Protein AF-0000000069907594 (afdb_homodimer)

Solvent-accessible surface area (backbone atoms only — not comparable to full-atom values): 11961 Å² total; per-residue (Å²): 136,66,59,73,58,60,48,36,58,28,32,36,43,37,48,37,65,30,75,45,51,72,62,71,62,42,77,78,72,44,58,44,64,45,22,28,34,43,32,45,22,42,22,43,30,81,32,49,82,75,89,59,46,80,32,46,41,22,27,37,40,33,43,29,30,20,48,36,42,45,71,44,56,50,60,71,47,59,57,21,73,44,39,39,36,36,30,50,24,66,43,52,65,76,42,78,38,67,77,57,95,64,49,48,72,45,57,64,71,70,73,72,76,118,136,65,58,71,58,59,47,36,58,29,32,37,41,37,48,36,63,30,76,44,51,72,64,72,61,44,76,78,73,44,58,44,64,46,22,30,36,42,30,45,22,43,23,45,30,80,33,49,83,74,87,57,47,79,32,44,41,24,27,35,41,34,44,29,31,19,49,34,42,44,71,44,56,51,60,72,48,58,58,21,75,43,41,39,36,36,30,49,22,67,42,50,63,75,41,79,38,65,78,59,95,63,50,48,71,45,58,63,72,71,74,72,77,119

Structure (mmCIF, N/CA/C/O backbone):
data_AF-0000000069907594-model_v1
#
loop_
_entity.id
_entity.type
_entity.pdbx_description
1 polymer 'Uncharacterized protein'
#
loop_
_atom_site.group_PDB
_atom_site.id
_atom_site.type_symbol
_atom_site.label_atom_id
_atom_site.label_alt_id
_atom_site.label_comp_id
_atom_site.label_asym_id
_atom_site.label_entity_id
_atom_site.label_seq_id
_atom_site.pdbx_PDB_ins_code
_atom_site.Cartn_x
_atom_site.Cartn_y
_atom_site.Cartn_z
_atom_site.occupancy
_atom_site.B_iso_or_equiv
_atom_site.auth_seq_id
_atom_site.auth_comp_id
_atom_site.auth_asym_id
_atom_site.auth_atom_id
_atom_site.pdbx_PDB_model_num
ATOM 1 N N . MET A 1 1 ? 4.035 15.742 -16.266 1 32.28 1 MET A N 1
ATOM 2 C CA . MET A 1 1 ? 3.539 14.367 -16.25 1 32.28 1 MET A CA 1
ATOM 3 C C . MET A 1 1 ? 4.301 13.523 -15.242 1 32.28 1 MET A C 1
ATOM 5 O O . MET A 1 1 ? 4.148 12.297 -15.203 1 32.28 1 MET A O 1
ATOM 9 N N . GLN A 1 2 ? 5.449 14.078 -14.914 1 35.62 2 GLN A N 1
ATOM 10 C CA . GLN A 1 2 ? 6.645 13.656 -14.195 1 35.62 2 GLN A CA 1
ATOM 11 C C . GLN A 1 2 ? 6.305 13.219 -12.773 1 35.62 2 GLN A C 1
ATOM 13 O O . GLN A 1 2 ? 7.148 12.656 -12.07 1 35.62 2 GLN A O 1
ATOM 18 N N . GLU A 1 3 ? 5.16 13.664 -12.32 1 36.16 3 GLU A N 1
ATOM 19 C CA . GLU A 1 3 ? 5.055 13.859 -10.875 1 36.16 3 GLU A CA 1
ATOM 20 C C . GLU A 1 3 ? 4.977 12.523 -10.141 1 36.16 3 GLU A C 1
ATOM 22 O O . GLU A 1 3 ? 5.551 12.367 -9.062 1 36.16 3 GLU A O 1
ATOM 27 N N . PHE A 1 4 ? 4 11.648 -10.438 1 42.56 4 PHE A N 1
ATOM 28 C CA . PHE A 1 4 ? 4.016 10.438 -9.633 1 42.56 4 PHE A CA 1
ATOM 29 C C . PHE A 1 4 ? 5.141 9.508 -10.07 1 42.56 4 PHE A C 1
ATOM 31 O O . PHE A 1 4 ? 5.027 8.289 -9.945 1 42.56 4 PHE A O 1
ATOM 38 N N . ARG A 1 5 ? 6.059 10.016 -10.93 1 47.03 5 ARG A N 1
ATOM 39 C CA . ARG A 1 5 ? 7.406 9.461 -10.992 1 47.03 5 ARG A CA 1
ATOM 40 C C . ARG A 1 5 ? 7.895 9.047 -9.609 1 47.03 5 ARG A C 1
ATOM 42 O O . ARG A 1 5 ? 8.898 8.352 -9.484 1 47.03 5 ARG A O 1
ATOM 49 N N . ASN A 1 6 ? 7.219 9.617 -8.633 1 53.44 6 ASN A N 1
ATOM 50 C CA . ASN A 1 6 ? 7.727 9.523 -7.262 1 53.44 6 ASN A CA 1
ATOM 51 C C . ASN A 1 6 ? 7.492 8.133 -6.672 1 53.44 6 ASN A C 1
ATOM 53 O O . ASN A 1 6 ? 8.156 7.742 -5.715 1 53.44 6 ASN A O 1
ATOM 57 N N . MET A 1 7 ? 6.57 7.391 -7.41 1 62.31 7 MET A N 1
ATOM 58 C CA . MET A 1 7 ? 6.438 6.035 -6.887 1 62.31 7 MET A CA 1
ATOM 59 C C . MET A 1 7 ? 7.547 5.137 -7.422 1 62.31 7 MET A C 1
ATOM 61 O O . MET A 1 7 ? 7.641 3.969 -7.039 1 62.31 7 MET A O 1
ATOM 65 N N . ASN A 1 8 ? 8.336 5.703 -8.211 1 69.12 8 ASN A N 1
ATOM 66 C CA . ASN A 1 8 ? 9.438 4.957 -8.797 1 69.12 8 ASN A CA 1
ATOM 67 C C . ASN A 1 8 ? 10.414 4.457 -7.73 1 69.12 8 ASN A C 1
ATOM 69 O O . ASN A 1 8 ? 11.148 3.498 -7.957 1 69.12 8 ASN A O 1
ATOM 73 N N . ASN A 1 9 ? 10.281 5.02 -6.629 1 78.12 9 ASN A N 1
ATOM 74 C CA . ASN A 1 9 ? 11.25 4.637 -5.609 1 78.12 9 ASN A CA 1
ATOM 75 C C . ASN A 1 9 ? 10.594 3.865 -4.469 1 78.12 9 ASN A C 1
ATOM 77 O O . ASN A 1 9 ? 11.203 3.672 -3.416 1 78.12 9 ASN A O 1
ATOM 81 N N . LEU A 1 10 ? 9.42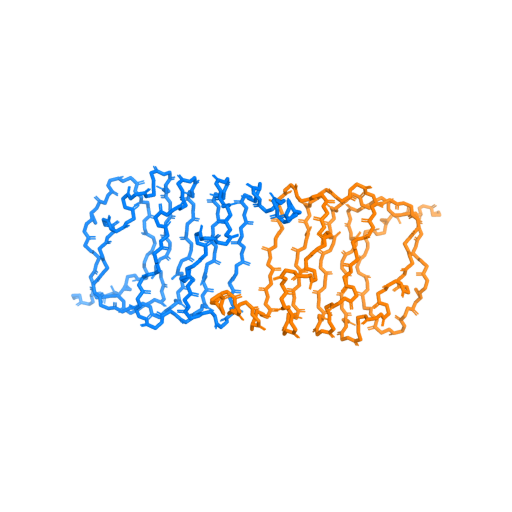2 3.373 -4.777 1 87.31 10 LEU A N 1
ATOM 82 C CA . LEU A 1 10 ? 8.75 2.604 -3.736 1 87.31 10 LEU A CA 1
ATOM 83 C C . LEU A 1 10 ? 9.469 1.281 -3.486 1 87.31 10 LEU A C 1
ATOM 85 O O . LEU A 1 10 ? 9.82 0.57 -4.434 1 87.31 10 LEU A O 1
ATOM 89 N N . GLU A 1 11 ? 9.703 1.033 -2.213 1 92.94 11 GLU A N 1
ATOM 90 C CA . GLU A 1 11 ? 10.328 -0.233 -1.854 1 92.94 11 GLU A CA 1
ATOM 91 C C . GLU A 1 11 ? 9.305 -1.233 -1.333 1 92.94 11 GLU A C 1
ATOM 93 O O . GLU A 1 11 ? 9.477 -2.443 -1.484 1 92.94 11 GLU A O 1
ATOM 98 N N . GLU A 1 12 ? 8.312 -0.701 -0.655 1 94.69 12 GLU A N 1
ATOM 99 C CA . GLU A 1 12 ? 7.242 -1.533 -0.116 1 94.69 12 GLU A CA 1
ATOM 100 C C . GLU A 1 12 ? 5.871 -1.007 -0.534 1 94.69 12 GLU A C 1
ATOM 102 O O . GLU A 1 12 ? 5.645 0.204 -0.547 1 94.69 12 GLU A O 1
ATOM 107 N N . LEU A 1 13 ? 5 -1.945 -0.908 1 92.81 13 LEU A N 1
ATOM 108 C CA . LEU A 1 13 ? 3.619 -1.622 -1.247 1 92.81 13 LEU A CA 1
ATOM 109 C C . LEU A 1 13 ? 2.66 -2.66 -0.671 1 92.81 13 LEU A C 1
ATOM 111 O O . LEU A 1 13 ? 2.748 -3.844 -1.003 1 92.81 13 LEU A O 1
ATOM 115 N N . ASP A 1 14 ? 1.885 -2.197 0.289 1 93.75 14 ASP A N 1
ATOM 116 C CA . ASP A 1 14 ? 0.884 -3.076 0.887 1 93.75 14 ASP A CA 1
ATOM 117 C C . ASP A 1 14 ? -0.521 -2.709 0.416 1 93.75 14 ASP A C 1
ATOM 119 O O . ASP A 1 14 ? -1.027 -1.632 0.736 1 93.75 14 ASP A O 1
ATOM 123 N N . LEU A 1 15 ? -1.107 -3.547 -0.376 1 92.81 15 LEU A N 1
ATOM 124 C CA . LEU A 1 15 ? -2.465 -3.406 -0.894 1 92.81 15 LEU A CA 1
ATOM 125 C C . LEU A 1 15 ? -3.377 -4.488 -0.325 1 92.81 15 LEU A C 1
ATOM 127 O O . LEU A 1 15 ? -4.371 -4.859 -0.953 1 92.81 15 LEU A O 1
ATOM 131 N N . SER A 1 16 ? -3.016 -4.961 0.793 1 94.5 16 SER A N 1
ATOM 132 C CA . SER A 1 16 ? -3.771 -6.062 1.375 1 94.5 16 SER A CA 1
ATOM 133 C C . SER A 1 16 ? -5.148 -5.605 1.841 1 94.5 16 SER A C 1
ATOM 135 O O . SER A 1 16 ? -5.391 -4.41 2.002 1 94.5 16 SER A O 1
ATOM 137 N N . HIS A 1 17 ? -6.055 -6.578 1.979 1 93.19 17 HIS A N 1
ATOM 138 C CA . HIS A 1 17 ? -7.391 -6.367 2.525 1 93.19 17 HIS A CA 1
ATOM 139 C C . HIS A 1 17 ? -8.172 -5.348 1.704 1 93.19 17 HIS A C 1
ATOM 141 O O . HIS A 1 17 ? -8.742 -4.406 2.256 1 93.19 17 HIS A O 1
ATOM 147 N N . ASN A 1 18 ? -8.188 -5.559 0.392 1 92.5 18 ASN A N 1
ATOM 148 C CA . ASN A 1 18 ? -8.953 -4.742 -0.544 1 92.5 18 ASN A CA 1
ATOM 149 C C . ASN A 1 18 ? -9.82 -5.602 -1.46 1 92.5 18 ASN A C 1
ATOM 151 O O . ASN A 1 18 ? -10.039 -6.781 -1.186 1 92.5 18 ASN A O 1
ATOM 155 N N . LEU A 1 19 ? -10.445 -4.992 -2.422 1 85.62 19 LEU A N 1
ATOM 156 C CA . LEU A 1 19 ? -11.305 -5.703 -3.365 1 85.62 19 LEU A CA 1
ATOM 157 C C . LEU A 1 19 ? -10.695 -5.699 -4.762 1 85.62 19 LEU A C 1
ATOM 159 O O . LEU A 1 19 ? -11.391 -5.43 -5.746 1 85.62 19 LEU A O 1
ATOM 163 N N . ILE A 1 20 ? -9.398 -5.949 -4.746 1 87.25 20 ILE A N 1
ATOM 164 C CA . ILE A 1 20 ? -8.688 -5.934 -6.023 1 87.25 20 ILE A CA 1
ATOM 165 C C . ILE A 1 20 ? -8.93 -7.25 -6.762 1 87.25 20 ILE A C 1
ATOM 167 O O . ILE A 1 20 ? -8.781 -8.328 -6.18 1 87.25 20 ILE A O 1
ATOM 171 N N . GLU A 1 21 ? -9.312 -7.145 -7.965 1 86.94 21 GLU A N 1
ATOM 172 C CA . GLU A 1 21 ? -9.617 -8.344 -8.742 1 86.94 21 GLU A CA 1
ATOM 173 C C . GLU A 1 21 ? -8.5 -8.656 -9.727 1 86.94 21 GLU A C 1
ATOM 175 O O . GLU A 1 21 ? -8.344 -9.797 -10.164 1 86.94 21 GLU A O 1
ATOM 180 N N . ASP A 1 22 ? -7.82 -7.715 -10.109 1 83.19 22 ASP A N 1
ATOM 181 C CA . ASP A 1 22 ? -6.68 -7.898 -11.008 1 83.19 22 ASP A CA 1
ATOM 182 C C . ASP A 1 22 ? -5.754 -6.688 -10.969 1 83.19 22 ASP A C 1
ATOM 184 O O . ASP A 1 22 ? -6.102 -5.648 -10.406 1 83.19 22 ASP A O 1
ATOM 188 N N . ILE A 1 23 ? -4.531 -6.887 -11.383 1 82.81 23 ILE A N 1
ATOM 189 C CA . ILE A 1 23 ? -3.584 -5.777 -11.453 1 82.81 23 ILE A CA 1
ATOM 190 C C . ILE A 1 23 ? -3.09 -5.613 -12.891 1 82.81 23 ILE A C 1
ATOM 192 O O . ILE A 1 23 ? -1.927 -5.27 -13.117 1 82.81 23 ILE A O 1
ATOM 196 N N . LYS A 1 24 ? -3.891 -6.016 -13.812 1 77.69 24 LYS A N 1
ATOM 197 C CA . LYS A 1 24 ? -3.533 -5.828 -15.219 1 77.69 24 LYS A CA 1
ATOM 198 C C . LYS A 1 24 ? -3.307 -4.355 -15.531 1 77.69 24 LYS A C 1
ATOM 200 O O . LYS A 1 24 ? -4.082 -3.496 -15.109 1 77.69 24 LYS A O 1
ATOM 205 N N . GLY A 1 25 ? -2.188 -4.02 -16.234 1 74.5 25 GLY A N 1
ATOM 206 C CA . GLY A 1 25 ? -1.907 -2.641 -16.609 1 74.5 25 GLY A CA 1
ATOM 207 C C . GLY A 1 25 ? -1.037 -1.916 -15.594 1 74.5 25 GLY A C 1
ATOM 208 O O . GLY A 1 25 ? -0.567 -0.806 -15.859 1 74.5 25 GLY A O 1
ATOM 209 N N . PHE A 1 26 ? -0.843 -2.545 -14.484 1 75.25 26 PHE A N 1
ATOM 210 C CA . PHE A 1 26 ? 0.021 -1.946 -13.477 1 75.25 26 PHE A CA 1
ATOM 211 C C . PHE A 1 26 ? 1.38 -1.59 -14.062 1 75.25 26 PHE A C 1
ATOM 213 O O . PHE A 1 26 ? 1.937 -0.532 -13.766 1 75.25 26 PHE A O 1
ATOM 220 N N . GLU A 1 27 ? 1.807 -2.527 -14.898 1 75.25 27 GLU A N 1
ATOM 221 C CA . GLU A 1 27 ? 3.131 -2.346 -15.484 1 75.25 27 GLU A CA 1
ATOM 222 C C . GLU A 1 27 ? 3.174 -1.109 -16.375 1 75.25 27 GLU A C 1
ATOM 224 O O . GLU A 1 27 ? 4.25 -0.565 -16.641 1 75.25 27 GLU A O 1
ATOM 229 N N . ARG A 1 28 ? 2.145 -0.728 -16.875 1 72.31 28 ARG A N 1
AT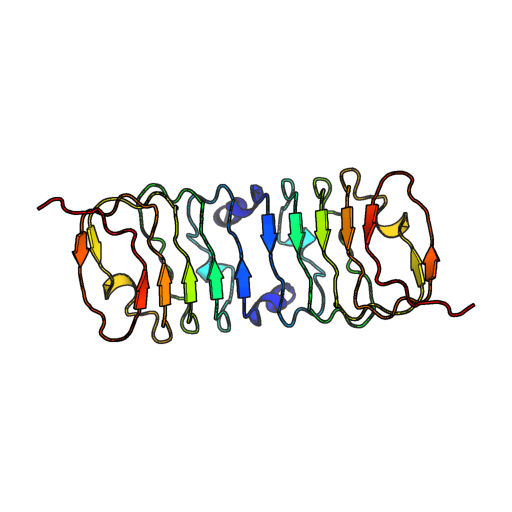OM 230 C CA . ARG A 1 28 ? 2.092 0.439 -17.75 1 72.31 28 ARG A CA 1
ATOM 231 C C . ARG A 1 28 ? 1.936 1.723 -16.938 1 72.31 28 ARG A C 1
ATOM 233 O O . ARG A 1 28 ? 2.359 2.793 -17.375 1 72.31 28 ARG A O 1
ATOM 240 N N . GLN A 1 29 ? 1.441 1.53 -15.883 1 68.44 29 GLN A N 1
ATOM 241 C CA . GLN A 1 29 ? 1.072 2.717 -15.125 1 68.44 29 GLN A CA 1
ATOM 242 C C . GLN A 1 29 ? 2.133 3.049 -14.078 1 68.44 29 GLN A C 1
ATOM 244 O O . GLN A 1 29 ? 2.387 4.223 -13.797 1 68.44 29 GLN A O 1
ATOM 249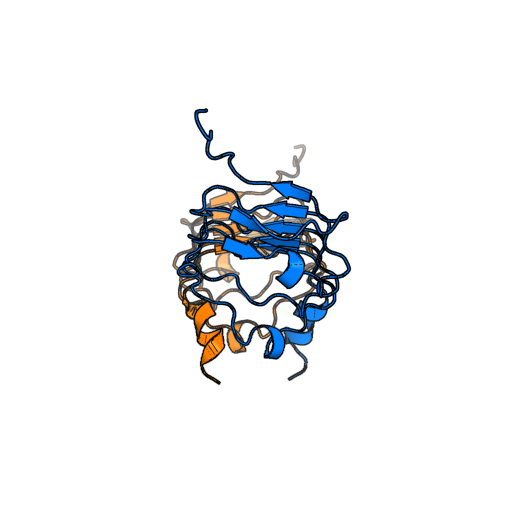 N N . TYR A 1 30 ? 2.666 1.995 -13.609 1 70.81 30 TYR A N 1
ATOM 250 C CA . TYR A 1 30 ? 3.578 2.217 -12.492 1 70.81 30 TYR A CA 1
ATOM 251 C C . TYR A 1 30 ? 4.961 1.654 -12.797 1 70.81 30 TYR A C 1
ATOM 253 O O . TYR A 1 30 ? 5.086 0.548 -13.336 1 70.81 30 TYR A O 1
ATOM 261 N N . VAL A 1 31 ? 5.859 2.545 -12.641 1 75.25 31 VAL A N 1
ATOM 262 C CA . VAL A 1 31 ? 7.238 2.064 -12.664 1 75.25 31 VAL A CA 1
ATOM 263 C C . VAL A 1 31 ? 7.68 1.704 -11.242 1 75.25 31 VAL A C 1
ATOM 265 O O . VAL A 1 31 ? 7.945 2.588 -10.43 1 75.25 31 VAL A O 1
ATOM 268 N N . LEU A 1 32 ? 7.656 0.41 -10.945 1 81.62 32 LEU A N 1
ATOM 269 C CA . LEU A 1 32 ? 7.977 -0.067 -9.602 1 81.62 32 LEU A CA 1
ATOM 270 C C . LEU A 1 32 ? 9.281 -0.852 -9.602 1 81.62 32 LEU A C 1
ATOM 272 O O . LEU A 1 32 ? 9.344 -1.964 -9.07 1 81.62 32 LEU A O 1
ATOM 276 N N . GLY A 1 33 ? 10.281 -0.175 -10.234 1 82.69 33 GLY A N 1
ATOM 277 C CA . GLY A 1 33 ? 11.555 -0.843 -10.43 1 82.69 33 GLY A CA 1
ATOM 278 C C . GLY A 1 33 ? 12.289 -1.115 -9.125 1 82.69 33 GLY A C 1
ATOM 279 O O . GLY A 1 33 ? 13.188 -1.959 -9.086 1 82.69 33 GLY A O 1
ATOM 280 N N . LYS A 1 34 ? 11.914 -0.436 -8.102 1 88.56 34 LYS A N 1
ATOM 281 C CA . LYS A 1 34 ? 12.633 -0.597 -6.844 1 88.56 34 LYS A CA 1
ATOM 282 C C . LYS A 1 34 ? 11.781 -1.335 -5.816 1 88.56 34 LYS A C 1
ATOM 284 O O . LYS A 1 34 ? 12.203 -1.506 -4.668 1 88.56 34 LYS A O 1
ATOM 289 N N . LEU A 1 35 ? 10.68 -1.776 -6.227 1 91.94 35 LEU A N 1
ATOM 290 C CA . LEU A 1 35 ? 9.773 -2.443 -5.297 1 91.94 35 LEU A CA 1
ATOM 291 C C . LEU A 1 35 ? 10.359 -3.775 -4.836 1 91.94 35 LEU A C 1
ATOM 293 O O . LEU A 1 35 ? 10.68 -4.637 -5.66 1 91.94 35 LEU A O 1
ATOM 297 N N . GLU A 1 36 ? 10.445 -3.939 -3.506 1 96.12 36 GLU A N 1
ATOM 298 C CA . GLU A 1 36 ? 11.047 -5.145 -2.945 1 96.12 36 GLU A CA 1
ATOM 299 C C . GLU A 1 36 ? 10 -6.012 -2.252 1 96.12 36 GLU A C 1
ATOM 301 O O . GLU A 1 36 ? 10.172 -7.227 -2.125 1 96.12 36 GLU A O 1
ATOM 306 N N . LEU A 1 37 ? 8.984 -5.363 -1.738 1 97.19 37 LEU A N 1
ATOM 307 C CA . LEU A 1 37 ? 7.922 -6.074 -1.034 1 97.19 37 LEU A CA 1
ATOM 308 C C . LEU A 1 37 ? 6.551 -5.664 -1.566 1 97.19 37 LEU A C 1
ATOM 310 O O . LEU A 1 37 ? 6.25 -4.473 -1.665 1 97.19 37 LEU A O 1
ATOM 314 N N . LEU A 1 38 ? 5.773 -6.668 -1.984 1 95.19 38 LEU A N 1
ATOM 315 C CA . LEU A 1 38 ? 4.398 -6.441 -2.422 1 95.19 38 LEU A CA 1
ATOM 316 C C . LEU A 1 38 ? 3.434 -7.359 -1.679 1 95.19 38 LEU A C 1
ATOM 318 O O . LEU A 1 38 ? 3.631 -8.578 -1.638 1 95.19 38 LEU A O 1
ATOM 322 N N . ASP A 1 39 ? 2.475 -6.793 -1.034 1 97.06 39 ASP A N 1
ATOM 323 C CA . ASP A 1 39 ? 1.444 -7.555 -0.337 1 97.06 39 ASP A CA 1
ATOM 324 C C . ASP A 1 39 ? 0.088 -7.402 -1.021 1 97.06 39 ASP A C 1
ATOM 326 O O . ASP A 1 39 ? -0.478 -6.309 -1.052 1 97.06 39 ASP A O 1
ATOM 330 N N . LEU A 1 40 ? -0.408 -8.445 -1.597 1 94.88 40 LEU A N 1
ATOM 331 C CA . LEU A 1 40 ? -1.72 -8.469 -2.234 1 94.88 40 LEU A CA 1
ATOM 332 C C . LEU A 1 40 ? -2.68 -9.375 -1.467 1 94.88 40 LEU A C 1
ATOM 334 O O . LEU A 1 40 ? -3.744 -9.734 -1.978 1 94.88 40 LEU A O 1
ATOM 338 N N . SER A 1 41 ? -2.328 -9.656 -0.254 1 95.75 41 SER A N 1
ATOM 339 C CA . SER A 1 41 ? -3.07 -10.664 0.502 1 95.75 41 SER A CA 1
ATOM 340 C C . SER A 1 41 ? -4.504 -10.211 0.761 1 95.75 41 SER A C 1
ATOM 342 O O . SER A 1 41 ? -4.777 -9.008 0.847 1 95.75 41 SER A O 1
ATOM 344 N N . TYR A 1 42 ? -5.434 -11.172 0.836 1 95.12 42 TYR A N 1
ATOM 345 C CA . TYR A 1 42 ? -6.852 -11.008 1.136 1 95.12 42 TYR A CA 1
ATOM 346 C C . TYR A 1 42 ? -7.512 -10.062 0.138 1 95.12 42 TYR A C 1
ATOM 348 O O . TYR A 1 42 ? -8.195 -9.109 0.53 1 95.12 42 TYR A O 1
ATOM 356 N N . ASN A 1 43 ? -7.242 -10.258 -1.06 1 93.56 43 ASN A N 1
ATOM 357 C CA . ASN A 1 43 ? -7.945 -9.75 -2.23 1 93.56 43 ASN A CA 1
ATOM 358 C C . ASN A 1 43 ? -8.641 -10.867 -3.002 1 93.56 43 ASN A C 1
ATOM 360 O O . ASN A 1 43 ? -8.711 -12.008 -2.525 1 93.56 43 ASN A O 1
ATOM 364 N N . SER A 1 44 ? -9.266 -10.477 -4.117 1 90.94 44 SER A N 1
ATOM 365 C CA . SER A 1 44 ? -9.992 -11.492 -4.863 1 90.94 44 SER A CA 1
ATOM 366 C C . SER A 1 44 ? -9.539 -11.547 -6.316 1 90.94 44 SER A C 1
ATOM 368 O O . SER A 1 44 ? -10.109 -10.867 -7.172 1 90.94 44 SER A O 1
ATOM 370 N N . PHE A 1 45 ? -8.617 -12.375 -6.684 1 90.12 45 PHE A N 1
ATOM 371 C CA . PHE A 1 45 ? -8.07 -12.453 -8.031 1 90.12 45 PHE A CA 1
ATOM 372 C C . PHE A 1 45 ? -8.75 -13.562 -8.828 1 90.12 45 PHE A C 1
ATOM 374 O O . PHE A 1 45 ? -8.25 -13.984 -9.875 1 90.12 45 PHE A O 1
ATOM 381 N N . ASN A 1 46 ? -9.805 -13.969 -8.453 1 86.12 46 ASN A N 1
ATOM 382 C CA . ASN A 1 46 ? -10.695 -14.883 -9.164 1 86.12 46 ASN A CA 1
ATOM 383 C C . ASN A 1 46 ? -9.961 -16.141 -9.625 1 86.12 46 ASN A C 1
ATOM 385 O O . ASN A 1 46 ? -10.133 -16.578 -10.766 1 86.12 46 ASN A O 1
ATOM 389 N N . GLY A 1 47 ? -9.062 -16.609 -8.906 1 84.94 47 GLY A N 1
ATOM 390 C CA . GLY A 1 47 ? -8.469 -17.906 -9.164 1 84.94 47 GLY A CA 1
ATOM 391 C C . GLY A 1 47 ? -7.23 -17.844 -10.039 1 84.94 47 GLY A C 1
ATOM 392 O O . GLY A 1 47 ? -6.625 -18.859 -10.359 1 84.94 47 GLY A O 1
ATOM 393 N N . ILE A 1 48 ? -6.84 -16.688 -10.484 1 83.5 48 ILE A N 1
ATOM 394 C CA . ILE A 1 48 ? -5.738 -16.562 -11.43 1 83.5 48 ILE A CA 1
ATOM 395 C C . ILE A 1 48 ? -4.559 -15.852 -10.758 1 83.5 48 ILE A C 1
ATOM 397 O O . ILE A 1 48 ? -4.746 -14.891 -10.008 1 83.5 48 ILE A O 1
ATOM 401 N N . ILE A 1 49 ? -3.432 -16.359 -11.047 1 83.88 49 ILE A N 1
ATOM 402 C CA . ILE A 1 49 ? -2.217 -15.727 -10.555 1 83.88 49 ILE A CA 1
ATOM 403 C C . ILE A 1 49 ? -1.963 -14.438 -11.32 1 83.88 49 ILE A C 1
ATOM 405 O O . ILE A 1 49 ? -2.039 -14.406 -12.547 1 83.88 49 ILE A O 1
ATOM 409 N N . PRO A 1 50 ? -1.755 -13.391 -10.539 1 84.81 50 PRO A N 1
ATOM 410 C CA . PRO A 1 50 ? -1.479 -12.133 -11.242 1 84.81 50 PRO A CA 1
ATOM 411 C C . PRO A 1 50 ? -0.126 -12.141 -11.945 1 84.81 50 PRO A C 1
ATOM 413 O O . PRO A 1 50 ? 0.811 -12.797 -11.492 1 84.81 50 PRO A O 1
ATOM 416 N N . SER A 1 51 ? -0.121 -11.438 -13.148 1 83.19 51 SER A N 1
ATOM 417 C CA . SER A 1 51 ? 1.139 -11.281 -13.867 1 83.19 51 SER A CA 1
ATOM 418 C C . SER A 1 51 ? 2.018 -10.219 -13.211 1 83.19 51 SER A C 1
ATOM 420 O O . SER A 1 51 ? 1.708 -9.023 -13.281 1 83.19 51 SER A O 1
ATOM 422 N N . LEU A 1 52 ? 3.162 -10.664 -12.57 1 88.75 52 LEU A N 1
ATOM 423 C CA . LEU A 1 52 ? 4.004 -9.766 -11.797 1 88.75 52 LEU A CA 1
ATOM 424 C C . LEU A 1 52 ? 5.441 -9.789 -12.305 1 88.75 52 LEU A C 1
ATOM 426 O O . LEU A 1 52 ? 6.352 -9.297 -11.633 1 88.75 52 LEU A O 1
ATOM 430 N N . GLY A 1 53 ? 5.602 -10.32 -13.523 1 84.81 53 GLY A N 1
ATOM 431 C CA . GLY A 1 53 ? 6.93 -10.516 -14.078 1 84.81 53 GLY A CA 1
ATOM 432 C C . GLY A 1 53 ? 7.684 -9.219 -14.297 1 84.81 53 GLY A C 1
ATOM 433 O O . GLY A 1 53 ? 8.914 -9.219 -14.398 1 84.81 53 GLY A O 1
ATOM 434 N N . PHE A 1 54 ? 7.039 -8.141 -14.305 1 83.56 54 PHE A N 1
ATOM 435 C CA . PHE A 1 54 ? 7.656 -6.844 -14.547 1 83.56 54 PHE A CA 1
ATOM 436 C C . PHE A 1 54 ? 8.297 -6.301 -13.281 1 83.56 54 PHE A C 1
ATOM 438 O O . PHE A 1 54 ? 9.062 -5.332 -13.328 1 83.56 54 PHE A O 1
ATOM 445 N N . LEU A 1 55 ? 8.062 -6.926 -12.141 1 89.62 55 LEU A N 1
ATOM 446 C CA . LEU A 1 55 ? 8.648 -6.496 -10.875 1 89.62 55 LEU A CA 1
ATOM 447 C C . LEU A 1 55 ? 9.977 -7.199 -10.625 1 89.62 55 LEU A C 1
ATOM 449 O O . LEU A 1 55 ? 10.07 -8.062 -9.742 1 89.62 55 LEU A O 1
ATOM 453 N N . SER A 1 56 ? 11.031 -6.68 -11.289 1 88.44 56 SER A N 1
ATOM 454 C CA . SER A 1 56 ? 12.312 -7.375 -11.344 1 88.44 56 SER A CA 1
ATOM 455 C C . SER A 1 56 ? 13.055 -7.266 -10.023 1 88.44 56 SER A C 1
ATOM 457 O O . SER A 1 56 ? 13.938 -8.07 -9.734 1 88.44 56 SER A O 1
ATOM 459 N N . SER A 1 57 ? 12.703 -6.332 -9.203 1 92.44 57 SER A N 1
ATOM 460 C CA . SER A 1 57 ? 13.43 -6.141 -7.945 1 92.44 57 SER A CA 1
ATOM 461 C C . SER A 1 57 ? 12.672 -6.758 -6.773 1 92.44 57 SER A C 1
ATOM 463 O O . SER A 1 57 ? 13.141 -6.723 -5.637 1 92.44 57 SER A O 1
ATOM 465 N N . LEU A 1 58 ? 11.586 -7.383 -6.977 1 94.38 58 LEU A N 1
ATOM 466 C CA . LEU A 1 58 ? 10.719 -7.883 -5.91 1 94.38 58 LEU A CA 1
ATOM 467 C C . LEU A 1 58 ? 11.375 -9.055 -5.188 1 94.38 58 LEU A C 1
ATOM 469 O O . LEU A 1 58 ? 11.805 -10.023 -5.824 1 94.38 58 LEU A O 1
ATOM 473 N N . LYS A 1 59 ? 11.422 -8.953 -3.889 1 96.25 59 LYS A N 1
ATOM 474 C CA . LYS A 1 59 ? 12.023 -10.008 -3.076 1 96.25 59 LYS A CA 1
ATOM 475 C C . LYS A 1 59 ? 10.961 -10.812 -2.338 1 96.25 59 LYS A C 1
ATOM 477 O O . LYS A 1 59 ? 11.102 -12.023 -2.166 1 96.25 59 LYS A O 1
ATOM 482 N N . THR A 1 60 ? 9.969 -10.102 -1.86 1 96.62 60 THR A N 1
ATOM 483 C CA . THR A 1 60 ? 8.906 -10.742 -1.086 1 96.62 60 THR A CA 1
ATOM 484 C C . THR A 1 60 ? 7.539 -10.445 -1.692 1 96.62 60 THR A C 1
ATOM 486 O O . THR A 1 60 ? 7.211 -9.289 -1.953 1 96.62 60 THR A O 1
ATOM 489 N N . LEU A 1 61 ? 6.773 -11.547 -1.93 1 95.06 61 LEU A N 1
ATOM 490 C CA . LEU A 1 61 ? 5.434 -11.453 -2.498 1 95.06 61 LEU A CA 1
ATOM 491 C C . LEU A 1 61 ? 4.418 -12.195 -1.636 1 95.06 61 LEU A C 1
ATOM 493 O O . LEU A 1 61 ? 4.547 -13.398 -1.419 1 95.06 61 LEU A O 1
ATOM 497 N N . ASN A 1 62 ? 3.451 -11.461 -1.147 1 96.69 62 ASN A N 1
ATOM 498 C CA . ASN A 1 62 ? 2.398 -12.07 -0.345 1 96.69 62 ASN A CA 1
ATOM 499 C C . ASN A 1 62 ? 1.098 -12.203 -1.133 1 96.69 62 ASN A C 1
ATOM 501 O O . ASN A 1 62 ? 0.471 -11.203 -1.477 1 96.69 62 ASN A O 1
ATOM 505 N N . LEU A 1 63 ? 0.707 -13.43 -1.43 1 94.62 63 LEU A N 1
ATOM 506 C CA . LEU A 1 63 ? -0.528 -13.742 -2.141 1 94.62 63 LEU A CA 1
ATOM 507 C C . LEU A 1 63 ? -1.455 -14.586 -1.276 1 94.62 63 LEU A C 1
ATOM 509 O O . LEU A 1 63 ? -2.232 -15.391 -1.796 1 94.62 63 LEU A O 1
ATOM 513 N N . GLN A 1 64 ? -1.309 -14.398 -0.005 1 94.94 64 GLN A N 1
ATOM 514 C CA . GLN A 1 64 ? -2.139 -15.141 0.938 1 94.94 64 GLN A CA 1
ATOM 515 C C . GLN A 1 64 ? -3.617 -14.812 0.738 1 94.94 64 GLN A C 1
ATOM 517 O O . GLN A 1 64 ? -3.996 -13.648 0.641 1 94.94 64 GLN A O 1
ATOM 522 N N . GLY A 1 65 ? -4.438 -15.805 0.603 1 94.62 65 GLY A N 1
ATOM 523 C CA . GLY A 1 65 ? -5.883 -15.641 0.633 1 94.62 65 GLY A CA 1
ATOM 524 C C . GLY A 1 65 ? -6.41 -14.789 -0.504 1 94.62 65 GLY A C 1
ATOM 525 O O . GLY A 1 65 ? -7.254 -13.922 -0.292 1 94.62 65 GLY A O 1
ATOM 526 N N . ILE A 1 66 ? -5.961 -15.047 -1.698 1 93.56 66 ILE A N 1
ATOM 527 C CA . ILE A 1 66 ? -6.465 -14.227 -2.795 1 93.56 66 ILE A CA 1
ATOM 528 C C . ILE A 1 66 ? -7.32 -15.086 -3.725 1 93.56 66 ILE A C 1
ATOM 530 O O . ILE A 1 66 ? -7.504 -14.75 -4.898 1 93.56 66 ILE A O 1
ATOM 534 N N . ASN A 1 67 ? -7.707 -16.312 -3.195 1 93.06 67 ASN A N 1
ATOM 535 C CA . ASN A 1 67 ? -8.656 -17.203 -3.848 1 93.06 67 ASN A CA 1
ATOM 536 C C . ASN A 1 67 ? -8.055 -17.844 -5.098 1 93.06 67 ASN A C 1
ATOM 538 O O . ASN A 1 67 ? -8.734 -17.969 -6.121 1 93.06 67 ASN A O 1
ATOM 542 N N . LEU A 1 68 ? -6.785 -18.109 -5.039 1 91.5 68 LEU A N 1
ATOM 543 C CA . LEU A 1 68 ? -6.18 -18.891 -6.113 1 91.5 68 LEU A CA 1
ATOM 544 C C . LEU A 1 68 ? -6.715 -20.328 -6.109 1 91.5 68 LEU A C 1
ATOM 546 O O . LEU A 1 68 ? -7.066 -20.859 -5.059 1 91.5 68 LEU A O 1
ATOM 550 N N . ASN A 1 69 ? -6.828 -20.828 -7.309 1 89.69 69 ASN A N 1
ATOM 551 C CA . ASN A 1 69 ? -7.297 -22.203 -7.422 1 89.69 69 ASN A CA 1
ATOM 552 C C . ASN A 1 69 ? -6.531 -22.969 -8.492 1 89.69 69 ASN A C 1
ATOM 554 O O . ASN A 1 69 ? -5.797 -22.375 -9.289 1 89.69 69 ASN A O 1
ATOM 558 N N . GLY A 1 70 ? -6.566 -24.312 -8.406 1 88.69 70 GLY A N 1
ATOM 559 C CA . GLY A 1 70 ? -5.957 -25.172 -9.398 1 88.69 70 GLY A CA 1
ATOM 560 C C . GLY A 1 70 ? -4.465 -25.375 -9.195 1 88.69 70 GLY A C 1
ATOM 561 O O . GLY A 1 70 ? -3.994 -25.438 -8.062 1 88.69 70 GLY A O 1
ATOM 562 N N . SER A 1 71 ? -3.791 -25.641 -10.305 1 86.12 71 SER A N 1
ATOM 563 C CA . SER A 1 71 ? -2.354 -25.875 -10.234 1 86.12 71 SER A CA 1
ATOM 564 C C . SER A 1 71 ? -1.567 -24.594 -10.508 1 86.12 71 SER A C 1
ATOM 566 O O . SER A 1 71 ? -1.885 -23.844 -11.445 1 86.12 71 SER A O 1
ATOM 568 N N . ILE A 1 72 ? -0.697 -24.312 -9.586 1 83.44 72 ILE A N 1
ATOM 569 C CA . ILE A 1 72 ? 0.142 -23.125 -9.75 1 83.44 72 ILE A CA 1
ATOM 570 C C . ILE A 1 72 ? 1.534 -23.547 -10.219 1 83.44 72 ILE A C 1
ATOM 572 O O . ILE A 1 72 ? 2.123 -24.484 -9.68 1 83.44 72 ILE A O 1
ATOM 576 N N . ASP A 1 73 ? 1.965 -22.938 -11.305 1 81.69 73 ASP A N 1
ATOM 577 C CA . ASP A 1 73 ? 3.328 -23.141 -11.789 1 81.69 73 ASP A CA 1
ATOM 578 C C . ASP A 1 73 ? 4.242 -22.016 -11.32 1 81.69 73 ASP A C 1
ATOM 580 O O . ASP A 1 73 ? 4.133 -20.875 -11.797 1 81.69 73 ASP A O 1
ATOM 584 N N . ILE A 1 74 ? 5.172 -22.312 -10.422 1 78.81 74 ILE A N 1
ATOM 585 C CA . ILE A 1 74 ? 6.082 -21.328 -9.859 1 78.81 74 ILE A CA 1
ATOM 586 C C . ILE A 1 74 ? 7.004 -20.797 -10.953 1 78.81 74 ILE A C 1
ATOM 588 O O . ILE A 1 74 ? 7.562 -19.703 -10.828 1 78.81 74 ILE A O 1
ATOM 592 N N . GLY A 1 75 ? 7.121 -21.547 -12.016 1 76.62 75 GLY A N 1
ATOM 593 C CA . GLY A 1 75 ? 7.887 -21.078 -13.156 1 76.62 75 GLY A CA 1
ATOM 594 C C . GLY A 1 75 ? 7.371 -19.766 -13.719 1 76.62 75 GLY A C 1
ATOM 595 O O . GLY A 1 75 ? 8.117 -19.031 -14.375 1 76.62 75 GLY A O 1
ATOM 596 N N . GLU A 1 76 ? 6.129 -19.5 -13.469 1 75.5 76 GLU A N 1
ATOM 597 C CA . GLU A 1 76 ? 5.539 -18.234 -13.914 1 75.5 76 GLU A CA 1
ATOM 598 C C . GLU A 1 76 ? 6.207 -17.047 -13.242 1 75.5 76 GLU A C 1
ATOM 600 O O . GLU A 1 76 ? 6.164 -15.922 -13.766 1 75.5 76 GLU A O 1
ATOM 605 N N . PHE A 1 77 ? 6.949 -17.297 -12.141 1 79.38 77 PHE A N 1
ATOM 606 C CA . PHE A 1 77 ? 7.605 -16.234 -11.391 1 79.38 77 PHE A CA 1
ATOM 607 C C . PHE A 1 77 ? 9.102 -16.188 -11.703 1 79.38 77 PHE A C 1
ATOM 609 O O . PHE A 1 77 ? 9.852 -15.453 -11.062 1 79.38 77 PHE A O 1
ATOM 616 N N . HIS A 1 78 ? 9.477 -16.969 -12.719 1 76 78 HIS A N 1
ATOM 617 C CA . HIS A 1 78 ? 10.891 -17.078 -13.055 1 76 78 HIS A CA 1
ATOM 618 C C . HIS A 1 78 ? 11.445 -15.742 -13.523 1 76 78 HIS A C 1
ATOM 620 O O . HIS A 1 78 ? 12.641 -15.477 -13.391 1 76 78 HIS A O 1
ATOM 626 N N . ASN A 1 79 ? 10.594 -14.938 -14.07 1 79.88 79 ASN A N 1
ATOM 627 C CA . ASN A 1 79 ? 11.047 -13.641 -14.555 1 79.88 79 ASN A CA 1
ATOM 628 C C . ASN A 1 79 ? 11.25 -12.656 -13.406 1 79.88 79 ASN A C 1
ATOM 630 O O . ASN A 1 79 ? 11.766 -11.555 -13.609 1 79.88 79 ASN A O 1
ATOM 634 N N . MET A 1 80 ? 10.859 -13.07 -12.242 1 86.19 80 MET A N 1
ATOM 635 C CA . MET A 1 80 ? 11.109 -12.266 -11.055 1 86.19 80 MET A CA 1
ATOM 636 C C . MET A 1 80 ? 12.414 -12.68 -10.375 1 86.19 80 MET A C 1
ATOM 638 O O . MET A 1 80 ? 12.391 -13.328 -9.328 1 86.19 80 MET A O 1
ATOM 642 N N . SER A 1 81 ? 13.539 -12.211 -10.961 1 85.62 81 SER A N 1
ATOM 643 C CA . SER A 1 81 ? 14.875 -12.734 -10.695 1 85.62 81 SER A CA 1
ATOM 644 C C . SER A 1 81 ? 15.297 -12.477 -9.25 1 85.62 81 SER A C 1
ATOM 646 O O . SER A 1 81 ? 16.172 -13.164 -8.719 1 85.62 81 SER A O 1
ATOM 648 N N . SER A 1 82 ? 14.672 -11.562 -8.562 1 92.38 82 SER A N 1
ATOM 649 C CA . SER A 1 82 ? 15.094 -11.234 -7.207 1 92.38 82 SER A CA 1
ATOM 650 C C . SER A 1 82 ? 14.172 -11.859 -6.172 1 92.38 82 SER A C 1
ATOM 652 O O . SER A 1 82 ? 14.406 -11.742 -4.965 1 92.38 82 SER A O 1
ATOM 654 N N . LEU A 1 83 ? 13.156 -12.555 -6.57 1 92.31 83 LEU A N 1
ATOM 655 C CA . LEU A 1 83 ? 12.156 -13.086 -5.648 1 92.31 83 LEU A CA 1
ATOM 656 C C . LEU A 1 83 ? 12.773 -14.125 -4.719 1 92.31 83 LEU A C 1
ATOM 658 O O . LEU A 1 83 ? 13.406 -15.078 -5.18 1 92.31 83 LEU A O 1
ATOM 662 N N . GLU A 1 84 ? 12.547 -13.891 -3.467 1 91.94 84 GLU A N 1
ATOM 663 C CA . GLU A 1 84 ? 13.102 -14.781 -2.457 1 91.94 84 GLU A CA 1
ATOM 664 C C . GLU A 1 84 ? 11.992 -15.539 -1.724 1 91.94 84 GLU A C 1
ATOM 666 O O . GLU A 1 84 ? 12.18 -16.688 -1.329 1 91.94 84 GLU A O 1
ATOM 671 N N . GLU A 1 85 ? 10.898 -14.875 -1.491 1 93.31 85 GLU A N 1
ATOM 672 C CA . GLU A 1 85 ? 9.82 -15.453 -0.695 1 93.31 85 GLU A CA 1
ATOM 673 C C . GLU A 1 85 ? 8.461 -15.148 -1.303 1 93.31 85 GLU A C 1
ATOM 675 O O . GLU A 1 85 ? 8.227 -14.039 -1.785 1 93.31 85 GLU A O 1
ATOM 680 N N . MET A 1 86 ? 7.566 -16.203 -1.206 1 92.19 86 MET A N 1
ATOM 681 C CA . MET A 1 86 ? 6.184 -16.047 -1.65 1 92.19 86 MET A CA 1
ATOM 682 C C . MET A 1 86 ? 5.227 -16.781 -0.71 1 92.19 86 MET A C 1
ATOM 684 O O . MET A 1 86 ? 5.523 -17.875 -0.25 1 92.19 86 MET A O 1
ATOM 688 N N . ASP A 1 87 ? 4.16 -16.109 -0.416 1 94 87 ASP A N 1
ATOM 689 C CA . ASP A 1 87 ? 3.141 -16.734 0.421 1 94 87 ASP A CA 1
ATOM 690 C C . ASP A 1 87 ? 1.887 -17.062 -0.389 1 94 87 ASP A C 1
ATOM 692 O O . ASP A 1 87 ? 1.236 -16.156 -0.919 1 94 87 ASP A O 1
ATOM 696 N N . LEU A 1 88 ? 1.514 -18.281 -0.483 1 92.44 88 LEU A N 1
ATOM 697 C CA . LEU A 1 88 ? 0.347 -18.734 -1.229 1 92.44 88 LEU A CA 1
ATOM 698 C C . LEU A 1 88 ? -0.676 -19.375 -0.295 1 92.44 88 LEU A C 1
ATOM 700 O O . LEU A 1 88 ? -1.624 -20.016 -0.753 1 92.44 88 LEU A O 1
ATOM 704 N N . SER A 1 89 ? -0.505 -19.156 1.004 1 92.44 89 SER A N 1
ATOM 705 C CA . SER A 1 89 ? -1.379 -19.812 1.977 1 92.44 89 SER A CA 1
ATOM 706 C C . SER A 1 89 ? -2.812 -19.297 1.852 1 92.44 89 SER A C 1
ATOM 708 O O . SER A 1 89 ? -3.066 -18.281 1.202 1 92.44 89 SER A O 1
ATOM 710 N N . ASP A 1 90 ? -3.785 -20.109 2.375 1 93.88 90 ASP A N 1
ATOM 711 C CA . ASP A 1 90 ? -5.199 -19.75 2.439 1 93.88 90 ASP A CA 1
ATOM 712 C C . ASP A 1 90 ? -5.789 -19.594 1.041 1 93.88 90 ASP A C 1
ATOM 714 O O . ASP A 1 90 ? -6.543 -18.656 0.785 1 93.88 90 ASP A O 1
ATOM 718 N N . ASN A 1 91 ? -5.289 -20.328 0.176 1 94 91 ASN A N 1
ATOM 719 C CA . ASN A 1 91 ? -5.836 -20.469 -1.17 1 94 91 ASN A CA 1
ATOM 720 C C . ASN A 1 91 ? -6.324 -21.891 -1.427 1 94 91 ASN A C 1
ATOM 722 O O . ASN A 1 91 ? -6.426 -22.688 -0.497 1 94 91 ASN A O 1
ATOM 726 N N . HIS A 1 92 ? -6.887 -22.047 -2.656 1 91.25 92 HIS A N 1
ATOM 727 C CA . HIS A 1 92 ? -7.395 -23.359 -3.045 1 91.25 92 HIS A CA 1
ATOM 728 C C . HIS A 1 92 ? -6.512 -24 -4.113 1 91.25 92 HIS A C 1
ATOM 730 O O . HIS A 1 92 ? -7.004 -24.406 -5.164 1 91.25 92 HIS A O 1
ATOM 736 N N . ILE A 1 93 ? -5.27 -24.156 -3.734 1 87.81 93 ILE A N 1
ATOM 737 C CA . ILE A 1 93 ? -4.297 -24.656 -4.699 1 87.81 93 ILE A CA 1
ATOM 738 C C . ILE A 1 93 ? -4.203 -26.188 -4.59 1 87.81 93 ILE A C 1
ATOM 740 O O . ILE A 1 93 ? -4.016 -26.719 -3.498 1 87.81 93 ILE A O 1
ATOM 744 N N . ASP A 1 94 ? -4.344 -26.891 -5.68 1 87.5 94 ASP A N 1
ATOM 745 C CA . ASP A 1 94 ? -4.285 -28.344 -5.727 1 87.5 94 ASP A CA 1
ATOM 746 C C . ASP A 1 94 ? -2.842 -28.844 -5.773 1 87.5 94 ASP A C 1
ATOM 748 O O . ASP A 1 94 ? -2.504 -29.859 -5.156 1 87.5 94 ASP A O 1
ATOM 752 N N . ASN A 1 95 ? -2.119 -28.188 -6.59 1 84.12 95 ASN A N 1
ATOM 753 C CA .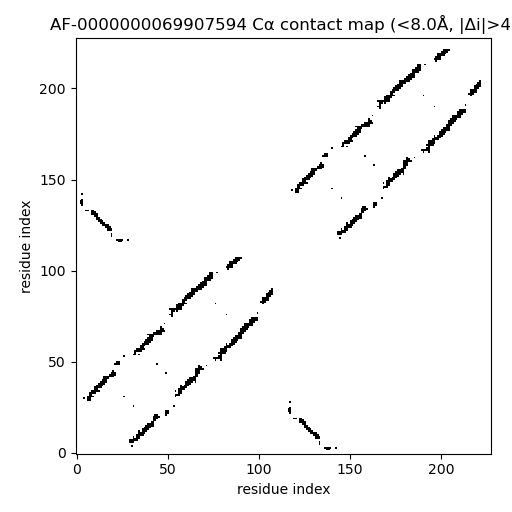 ASN A 1 95 ? -0.735 -28.594 -6.797 1 84.12 95 ASN A CA 1
ATOM 754 C C . ASN A 1 95 ? 0.146 -27.406 -7.195 1 84.12 95 ASN A C 1
ATOM 756 O O . ASN A 1 95 ? -0.313 -26.484 -7.871 1 84.12 95 ASN A O 1
ATOM 760 N N . ILE A 1 96 ? 1.299 -27.375 -6.641 1 82.31 96 ILE A N 1
ATOM 761 C CA . ILE A 1 96 ? 2.314 -26.406 -7.035 1 82.31 96 ILE A CA 1
ATOM 762 C C . ILE A 1 96 ? 3.396 -27.094 -7.859 1 82.31 96 ILE A C 1
ATOM 764 O O . ILE A 1 96 ? 3.982 -28.094 -7.418 1 82.31 96 ILE A O 1
ATOM 768 N N . LYS A 1 97 ? 3.385 -26.656 -9.055 1 78.94 97 LYS A N 1
ATOM 769 C CA . LYS A 1 97 ? 4.398 -27.219 -9.938 1 78.94 97 LYS A CA 1
ATOM 770 C C . LYS A 1 97 ? 5.605 -26.297 -10.055 1 78.94 97 LYS A C 1
ATOM 772 O O . LYS A 1 97 ? 5.48 -25.078 -9.922 1 78.94 97 LYS A O 1
ATOM 777 N N . GLY A 1 98 ? 6.738 -26.891 -10.375 1 70.06 98 GLY A N 1
ATOM 778 C CA . GLY A 1 98 ? 7.949 -26.125 -10.656 1 70.06 98 GLY A CA 1
ATOM 779 C C . GLY A 1 98 ? 8.734 -25.781 -9.406 1 70.06 98 GLY A C 1
ATOM 780 O O . GLY A 1 98 ? 8.219 -25.891 -8.289 1 70.06 98 GLY A O 1
ATOM 781 N N . ASN A 1 99 ? 9.906 -26.188 -8.938 1 57.16 99 ASN A N 1
ATOM 782 C CA . ASN A 1 99 ? 10.75 -25.781 -7.824 1 57.16 99 ASN A CA 1
ATOM 783 C C . ASN A 1 99 ? 11.789 -24.75 -8.258 1 57.16 99 ASN A C 1
ATOM 785 O O . ASN A 1 99 ? 12.5 -24.953 -9.242 1 57.16 99 ASN A O 1
ATOM 789 N N . ASP A 1 100 ? 11.328 -23.594 -8.469 1 55.81 100 ASP A N 1
ATOM 790 C CA . ASP A 1 100 ? 12.539 -22.797 -8.625 1 55.81 100 ASP A CA 1
ATOM 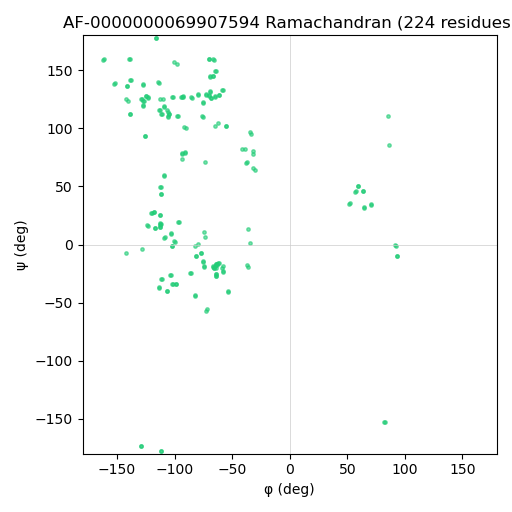791 C C . ASP A 1 100 ? 13.336 -22.75 -7.324 1 55.81 100 ASP A C 1
ATOM 793 O O . ASP A 1 100 ? 12.812 -22.359 -6.277 1 55.81 100 ASP A O 1
ATOM 797 N N . GLU A 1 101 ? 14.469 -23.562 -7.203 1 63.03 101 GLU A N 1
ATOM 798 C CA . GLU A 1 101 ? 15.461 -23.781 -6.152 1 63.03 101 GLU A CA 1
ATOM 799 C C . GLU A 1 101 ? 15.742 -22.484 -5.383 1 63.03 101 GLU A C 1
ATOM 801 O O . GLU A 1 101 ? 16.125 -22.531 -4.211 1 63.03 101 GLU A O 1
ATOM 806 N N . GLY A 1 102 ? 15.07 -21.438 -5.746 1 76.56 102 GLY A N 1
ATOM 807 C CA . GLY A 1 102 ? 15.586 -20.297 -5.012 1 76.56 102 GLY A CA 1
ATOM 808 C C . GLY A 1 102 ? 14.5 -19.5 -4.316 1 76.56 102 GLY A C 1
ATOM 809 O O . GLY A 1 102 ? 14.789 -18.656 -3.469 1 76.56 102 GLY A O 1
ATOM 810 N N . VAL A 1 103 ? 13.227 -19.906 -4.535 1 82.38 103 VAL A N 1
ATOM 811 C CA . VAL A 1 103 ? 12.188 -19.094 -3.9 1 82.38 103 VAL A CA 1
ATOM 812 C C . VAL A 1 103 ? 11.492 -19.906 -2.809 1 82.38 103 VAL A C 1
ATOM 814 O O . VAL A 1 103 ? 11.031 -21.016 -3.055 1 82.38 103 VAL A O 1
ATOM 817 N N . ARG A 1 104 ? 11.461 -19.359 -1.529 1 87 104 ARG A N 1
ATOM 818 C CA . ARG A 1 104 ? 10.719 -19.969 -0.436 1 87 104 ARG A CA 1
ATOM 819 C C . ARG A 1 104 ? 9.219 -19.719 -0.585 1 87 104 ARG A C 1
ATOM 821 O O . ARG A 1 104 ? 8.781 -18.578 -0.701 1 87 104 ARG A O 1
ATOM 828 N N . VAL A 1 105 ? 8.484 -20.844 -0.638 1 87.88 105 VAL A N 1
ATOM 829 C CA . VAL A 1 105 ? 7.039 -20.734 -0.829 1 87.88 105 VAL A CA 1
ATOM 830 C C . VAL A 1 105 ? 6.316 -21.203 0.427 1 87.88 105 VAL A C 1
ATOM 832 O O . VAL A 1 105 ? 6.512 -22.344 0.872 1 87.88 105 VAL A O 1
ATOM 835 N N . ALA A 1 106 ? 5.586 -20.281 1.092 1 82.5 106 ALA A N 1
ATOM 836 C CA . ALA A 1 106 ? 4.684 -20.672 2.174 1 82.5 106 ALA A CA 1
ATOM 837 C C . ALA A 1 106 ? 3.318 -21.078 1.627 1 82.5 106 ALA A C 1
ATOM 839 O O . ALA A 1 106 ? 2.748 -20.391 0.78 1 82.5 106 ALA A O 1
ATOM 840 N N . GLU A 1 107 ? 2.807 -22.234 1.946 1 77.19 107 GLU A N 1
ATOM 841 C CA . GLU A 1 107 ? 1.496 -22.719 1.531 1 77.19 107 GLU A CA 1
ATOM 842 C C . GLU A 1 107 ? 0.813 -23.5 2.658 1 77.19 107 GLU A C 1
ATOM 844 O O . GLU A 1 107 ? 1.482 -24.031 3.543 1 77.19 107 GLU A O 1
ATOM 849 N N . SER A 1 108 ? -0.391 -23.188 3.1 1 61.25 108 SER A N 1
ATOM 850 C CA . SER A 1 108 ? -1.06 -24.062 4.059 1 61.25 108 SER A CA 1
ATOM 851 C C . SER A 1 108 ? -1.151 -25.484 3.537 1 61.25 108 SER A C 1
ATOM 853 O O . SER A 1 108 ? -1.43 -25.703 2.355 1 61.25 108 SER A O 1
ATOM 855 N N . SER A 1 109 ? -0.316 -26.344 4.004 1 50.91 109 SER A N 1
ATOM 856 C CA . SER A 1 109 ? -0.422 -27.781 3.812 1 50.91 109 SER A CA 1
ATOM 857 C C . SER A 1 109 ? -1.88 -28.234 3.729 1 50.91 109 SER A C 1
ATOM 859 O O . SER A 1 109 ? -2.674 -27.938 4.625 1 50.91 109 SER A O 1
ATOM 861 N N . LEU A 1 110 ? -2.605 -28.141 2.795 1 42.75 110 LEU A N 1
ATOM 862 C CA . LEU A 1 110 ? -3.58 -29.234 2.816 1 42.75 110 LEU A CA 1
ATOM 863 C C . LEU A 1 110 ? -2.967 -30.5 3.398 1 42.75 110 LEU A C 1
ATOM 865 O O . LEU A 1 110 ? -1.838 -30.859 3.059 1 42.75 110 LEU A O 1
ATOM 869 N N . VAL A 1 111 ? -3.125 -30.75 4.641 1 37.44 111 VAL A N 1
ATOM 870 C CA . VAL A 1 111 ? -2.988 -32.094 5.188 1 37.44 111 VAL A CA 1
ATOM 871 C C . VAL A 1 111 ? -3.434 -33.125 4.148 1 37.44 111 VAL A C 1
ATOM 873 O O . VAL A 1 111 ? -4.613 -33.188 3.793 1 37.44 111 VAL A O 1
ATOM 876 N N . VAL A 1 112 ? -2.863 -33.344 3.078 1 35.66 112 VAL A N 1
ATOM 877 C CA . VAL A 1 112 ? -3.066 -34.688 2.566 1 35.66 112 VAL A CA 1
ATOM 878 C C . VAL A 1 112 ? -3.033 -35.688 3.719 1 35.66 112 VAL A C 1
ATOM 880 O O . VAL A 1 112 ? -2.014 -35.844 4.402 1 35.66 112 VAL A O 1
ATOM 883 N N . LEU A 1 113 ? -4.168 -35.875 4.457 1 29.06 113 LEU A N 1
ATOM 884 C CA . LEU A 1 113 ? -4.473 -37.125 5.113 1 29.06 113 LEU A CA 1
ATOM 885 C C . LEU A 1 113 ? -4.047 -38.312 4.246 1 29.06 113 LEU A C 1
ATOM 887 O O . LEU A 1 113 ? -4.547 -38.469 3.133 1 29.06 113 LEU A O 1
ATOM 891 N N . TYR A 1 114 ? -2.721 -38.469 4.137 1 26.09 114 TYR A N 1
ATOM 892 C CA . TYR A 1 114 ? -2.635 -39.906 4.07 1 26.09 114 TYR A CA 1
ATOM 893 C C . TYR A 1 114 ? -3.076 -40.562 5.387 1 26.09 114 TYR A C 1
ATOM 895 O O . TYR A 1 114 ? -2.887 -39.969 6.457 1 26.09 114 TYR A O 1
ATOM 903 N N . MET B 1 1 ? -7.859 2.855 -21.25 1 32.16 1 MET B N 1
ATOM 904 C CA . MET B 1 1 ? -7.133 3.727 -20.328 1 32.16 1 MET B CA 1
ATOM 905 C C . MET B 1 1 ? -7.602 3.512 -18.891 1 32.16 1 MET B C 1
ATOM 907 O O . MET B 1 1 ? -7.215 4.258 -17.984 1 32.16 1 MET B O 1
ATOM 911 N N . GLN B 1 2 ? -8.797 2.984 -18.828 1 35.5 2 GLN B N 1
ATOM 912 C CA . GLN B 1 2 ? -9.797 2.76 -17.781 1 35.5 2 GLN B CA 1
ATOM 913 C C . GLN B 1 2 ? -9.227 1.919 -16.641 1 35.5 2 GLN B C 1
ATOM 915 O O . GLN B 1 2 ? -9.898 1.694 -15.641 1 35.5 2 GLN B O 1
ATOM 920 N N . GLU B 1 3 ? -8.148 1.239 -16.938 1 36.31 3 GLU B N 1
ATOM 921 C CA . GLU B 1 3 ? -7.945 -0.013 -16.219 1 36.31 3 GLU B CA 1
ATOM 922 C C . GLU B 1 3 ? -7.57 0.245 -14.758 1 36.31 3 GLU B C 1
ATOM 924 O O . GLU B 1 3 ? -8.008 -0.479 -13.867 1 36.31 3 GLU B O 1
ATOM 929 N N . PHE B 1 4 ? -6.516 1.014 -14.484 1 42.16 4 PHE B N 1
ATOM 930 C CA . PHE B 1 4 ? -6.254 1.142 -13.055 1 42.16 4 PHE B CA 1
ATOM 931 C C . PHE B 1 4 ? -7.281 2.059 -12.398 1 42.16 4 PHE B C 1
ATOM 933 O O . PHE B 1 4 ? -6.992 2.684 -11.375 1 42.16 4 PHE B O 1
ATOM 940 N N . ARG B 1 5 ? -8.328 2.479 -13.188 1 46.44 5 ARG B N 1
ATOM 941 C CA . ARG B 1 5 ? -9.578 2.879 -12.555 1 46.44 5 ARG B CA 1
ATOM 942 C C . ARG B 1 5 ? -9.891 1.993 -11.352 1 46.44 5 ARG B C 1
ATOM 944 O O . ARG B 1 5 ? -10.789 2.299 -10.562 1 46.44 5 ARG B O 1
ATOM 951 N N . ASN B 1 6 ? -9.219 0.878 -11.344 1 53.12 6 ASN B N 1
ATOM 952 C CA . ASN B 1 6 ? -9.562 -0.195 -10.414 1 53.12 6 ASN B CA 1
ATOM 953 C C . ASN B 1 6 ? -9.094 0.111 -9 1 53.12 6 ASN B C 1
ATOM 955 O O . ASN B 1 6 ? -9.523 -0.534 -8.039 1 53.12 6 ASN B O 1
ATOM 959 N N . MET B 1 7 ? -8.195 1.159 -8.961 1 62.31 7 MET B N 1
ATOM 960 C CA . MET B 1 7 ? -7.863 1.497 -7.582 1 62.31 7 MET B CA 1
ATOM 961 C C . MET B 1 7 ? -8.961 2.342 -6.949 1 62.31 7 MET B C 1
ATOM 963 O O . MET B 1 7 ? -8.875 2.705 -5.777 1 62.31 7 MET B O 1
ATOM 967 N N . ASN B 1 8 ? -9.922 2.576 -7.707 1 69.25 8 ASN B N 1
ATOM 968 C CA . ASN B 1 8 ? -11.055 3.375 -7.23 1 69.25 8 ASN B CA 1
ATOM 969 C C . ASN B 1 8 ? -11.75 2.709 -6.051 1 69.25 8 ASN B C 1
ATOM 971 O O . ASN B 1 8 ? -12.43 3.377 -5.266 1 69.25 8 ASN B O 1
ATOM 975 N N . ASN B 1 9 ? -11.461 1.511 -5.906 1 78.12 9 ASN B N 1
ATOM 976 C CA . ASN B 1 9 ? -12.18 0.816 -4.848 1 78.12 9 ASN B CA 1
ATOM 977 C C . ASN B 1 9 ? -11.258 0.425 -3.697 1 78.12 9 ASN B C 1
ATOM 979 O O . ASN B 1 9 ? -11.641 -0.359 -2.828 1 78.12 9 ASN B O 1
ATOM 983 N N . LEU B 1 10 ? -10.125 1.077 -3.699 1 87.31 10 LEU B N 1
ATOM 984 C CA . LEU B 1 10 ? -9.203 0.766 -2.611 1 87.31 10 LEU B CA 1
ATOM 985 C C . LEU B 1 10 ? -9.742 1.287 -1.282 1 87.31 10 LEU B C 1
ATOM 987 O O . LEU B 1 10 ? -10.188 2.434 -1.194 1 87.31 10 LEU B O 1
ATOM 991 N N . GLU B 1 11 ? -9.703 0.402 -0.307 1 92.88 11 GLU B N 1
ATOM 992 C CA . GLU B 1 11 ? -10.141 0.811 1.025 1 92.88 11 GLU B CA 1
ATOM 993 C C . GLU B 1 11 ? -8.945 1.079 1.938 1 92.88 11 GLU B C 1
ATOM 995 O O . GLU B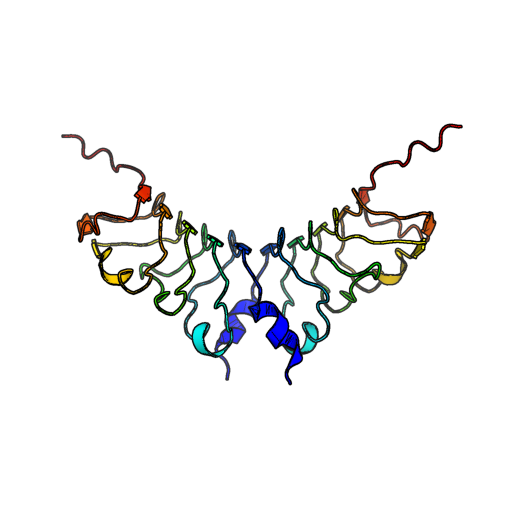 1 11 ? -9.031 1.9 2.854 1 92.88 11 GLU B O 1
ATOM 1000 N N . GLU B 1 12 ? -7.906 0.308 1.722 1 94.69 12 GLU B N 1
ATOM 1001 C CA . GLU B 1 12 ? -6.684 0.468 2.502 1 94.69 12 GLU B CA 1
ATOM 1002 C C . GLU B 1 12 ? -5.465 0.617 1.595 1 94.69 12 GLU B C 1
ATOM 1004 O O . GLU B 1 12 ? -5.355 -0.068 0.575 1 94.69 12 GLU B O 1
ATOM 1009 N N . LEU B 1 13 ? -4.598 1.545 1.982 1 92.81 13 LEU B N 1
ATOM 1010 C CA . LEU B 1 13 ? -3.336 1.751 1.28 1 92.81 13 LEU B CA 1
ATOM 1011 C C . LEU B 1 13 ? -2.199 1.992 2.266 1 92.81 13 LEU B C 1
ATOM 1013 O O . LEU B 1 13 ? -2.234 2.951 3.039 1 92.81 13 LEU B O 1
ATOM 1017 N N . ASP B 1 14 ? -1.31 1.021 2.305 1 93.81 14 ASP B N 1
ATOM 1018 C CA . ASP B 1 14 ? -0.142 1.153 3.17 1 93.81 14 ASP B CA 1
ATOM 1019 C C . ASP B 1 14 ? 1.116 1.44 2.354 1 93.81 14 ASP B C 1
ATOM 1021 O O . ASP B 1 14 ? 1.573 0.589 1.589 1 93.81 14 ASP B O 1
ATOM 1025 N N . LEU B 1 15 ? 1.624 2.623 2.455 1 92.81 15 LEU B N 1
ATOM 1026 C CA . LEU B 1 15 ? 2.848 3.078 1.803 1 92.81 15 LEU B CA 1
ATOM 1027 C C . LEU B 1 15 ? 3.943 3.346 2.828 1 92.81 15 LEU B C 1
ATOM 1029 O O . LEU B 1 15 ? 4.844 4.156 2.584 1 92.81 15 LEU B O 1
ATOM 1033 N N . SER B 1 16 ? 3.838 2.693 3.912 1 94.44 16 SER B N 1
ATOM 1034 C CA . SER B 1 16 ? 4.785 2.951 4.992 1 94.44 16 SER B CA 1
ATOM 1035 C C . SER B 1 16 ? 6.176 2.432 4.645 1 94.44 16 SER B C 1
ATOM 1037 O O . SER B 1 16 ? 6.328 1.617 3.732 1 94.44 16 SER B O 1
ATOM 1039 N N . HIS B 1 17 ? 7.172 2.984 5.34 1 93.19 17 HIS B N 1
ATOM 1040 C CA . HIS B 1 17 ? 8.562 2.545 5.246 1 93.19 17 HIS B CA 1
ATOM 1041 C C . HIS B 1 17 ? 9.086 2.674 3.816 1 93.19 17 HIS B C 1
ATOM 1043 O O . HIS B 1 17 ? 9.656 1.728 3.275 1 93.19 17 HIS B O 1
ATOM 1049 N N . ASN B 1 18 ? 8.891 3.844 3.23 1 92.5 18 ASN B N 1
ATOM 1050 C CA . ASN B 1 18 ? 9.391 4.18 1.902 1 92.5 18 ASN B CA 1
ATOM 1051 C C . ASN B 1 18 ? 10.156 5.5 1.909 1 92.5 18 ASN B C 1
ATOM 1053 O O . ASN B 1 18 ? 10.523 6.004 2.973 1 92.5 18 ASN B O 1
ATOM 1057 N N . LEU B 1 19 ? 10.539 5.969 0.762 1 85.62 19 LEU B N 1
ATOM 1058 C CA . LEU B 1 19 ? 11.273 7.219 0.634 1 85.62 19 LEU B CA 1
ATOM 1059 C C . LEU B 1 19 ? 10.422 8.281 -0.054 1 85.62 19 LEU B C 1
ATOM 1061 O O . LEU B 1 19 ? 10.898 8.977 -0.958 1 85.62 19 LEU B O 1
ATOM 1065 N N . ILE B 1 20 ? 9.18 8.305 0.396 1 87.25 20 ILE B N 1
ATOM 1066 C CA . ILE B 1 20 ? 8.258 9.258 -0.213 1 87.25 20 ILE B CA 1
ATOM 1067 C C . ILE B 1 20 ? 8.484 10.648 0.376 1 87.25 20 ILE B C 1
ATOM 1069 O O . ILE B 1 20 ? 8.555 10.805 1.598 1 87.25 20 ILE B O 1
ATOM 1073 N N . GLU B 1 21 ? 8.641 11.578 -0.459 1 86.94 21 GLU B N 1
ATOM 1074 C CA . GLU B 1 21 ? 8.906 12.938 0.002 1 86.94 21 GLU B CA 1
ATOM 1075 C C . GLU B 1 21 ? 7.66 13.812 -0.108 1 86.94 21 GLU B C 1
ATOM 1077 O O . GLU B 1 21 ? 7.543 14.82 0.58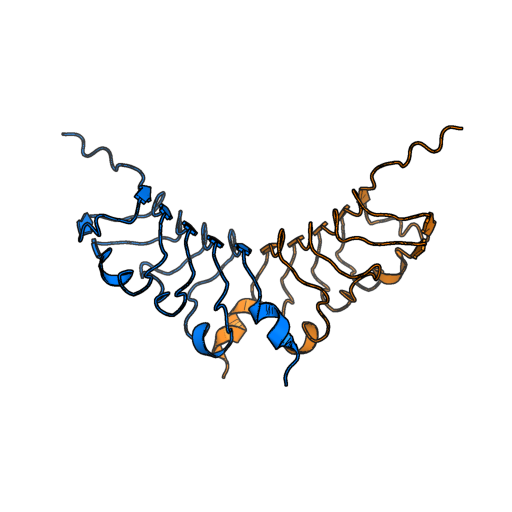8 1 86.94 21 GLU B O 1
ATOM 1082 N N . ASP B 1 22 ? 6.828 13.5 -0.965 1 83.19 22 ASP B N 1
ATOM 1083 C CA . ASP B 1 22 ? 5.574 14.227 -1.123 1 83.19 22 ASP B CA 1
ATOM 1084 C C . ASP B 1 22 ? 4.559 13.398 -1.915 1 83.19 22 ASP B C 1
ATOM 1086 O O . ASP B 1 22 ? 4.91 12.375 -2.504 1 83.19 22 ASP B O 1
ATOM 1090 N N . ILE B 1 23 ? 3.311 13.734 -1.755 1 82.81 23 ILE B N 1
ATOM 1091 C CA . ILE B 1 23 ? 2.271 13.055 -2.514 1 82.81 23 ILE B CA 1
ATOM 1092 C C . ILE B 1 23 ? 1.513 14.055 -3.377 1 82.81 23 ILE B C 1
ATOM 1094 O O . ILE B 1 23 ? 0.305 13.922 -3.584 1 82.81 23 ILE B O 1
ATOM 1098 N N . LYS B 1 24 ? 2.17 15.117 -3.736 1 77.69 24 LYS B N 1
ATOM 1099 C CA . LYS B 1 24 ? 1.549 16.094 -4.625 1 77.69 24 LYS B CA 1
ATOM 1100 C C . LYS B 1 24 ? 1.139 15.453 -5.949 1 77.69 24 LYS B C 1
ATOM 1102 O O . LYS B 1 24 ? 1.898 14.68 -6.531 1 77.69 24 LYS B O 1
ATOM 1107 N N . GLY B 1 25 ? -0.097 15.703 -6.422 1 74.75 25 GLY B N 1
ATOM 1108 C CA . GLY B 1 25 ? -0.562 15.164 -7.684 1 74.75 25 GLY B CA 1
ATOM 1109 C C . GLY B 1 25 ? -1.302 13.844 -7.531 1 74.75 25 GLY B C 1
ATOM 1110 O O . GLY B 1 25 ? -1.915 13.359 -8.484 1 74.75 25 GLY B O 1
ATOM 1111 N N . PHE B 1 26 ? -1.248 13.297 -6.359 1 75.38 26 PHE B N 1
ATOM 1112 C CA . PHE B 1 26 ? -1.97 12.055 -6.105 1 75.38 26 PHE B CA 1
ATOM 1113 C C . PHE B 1 26 ? -3.438 12.195 -6.488 1 75.38 26 PHE B C 1
ATOM 1115 O O . PHE B 1 26 ? -4.023 11.281 -7.066 1 75.38 26 PHE B O 1
ATOM 1122 N N . GLU B 1 27 ? -3.922 13.383 -6.129 1 75.44 27 GLU B N 1
ATOM 1123 C CA . GLU B 1 27 ? -5.34 13.625 -6.375 1 75.44 27 GLU B CA 1
ATOM 1124 C C . GLU B 1 27 ? -5.652 13.602 -7.867 1 75.44 27 GLU B C 1
ATOM 1126 O O . GLU B 1 27 ? -6.801 13.398 -8.266 1 75.44 27 GLU B O 1
ATOM 1131 N N . ARG B 1 28 ? -4.762 13.867 -8.641 1 72.56 28 ARG B N 1
ATOM 1132 C CA . ARG B 1 28 ? -4.969 13.891 -10.086 1 72.56 28 ARG B CA 1
ATOM 1133 C C . ARG B 1 28 ? -4.785 12.5 -10.68 1 72.56 28 ARG B C 1
ATOM 1135 O O . ARG B 1 28 ? -5.379 12.172 -11.719 1 72.56 28 ARG B O 1
ATOM 1142 N N . GLN B 1 29 ? -4.102 11.812 -10.016 1 68.88 29 GLN B N 1
ATOM 1143 C CA . GLN B 1 29 ? -3.709 10.531 -10.594 1 68.88 29 GLN B CA 1
ATOM 1144 C C . GLN B 1 29 ? -4.594 9.398 -10.078 1 68.88 29 GLN B C 1
ATOM 1146 O O . GLN B 1 29 ? -4.898 8.461 -10.812 1 68.88 29 GLN B O 1
ATOM 1151 N N . TYR B 1 30 ? -4.934 9.602 -8.883 1 71.19 30 TYR B N 1
ATOM 1152 C CA . TYR B 1 30 ? -5.652 8.5 -8.258 1 71.19 30 TYR B CA 1
ATOM 1153 C C . TYR B 1 30 ? -7.012 8.953 -7.738 1 71.19 30 TYR B C 1
ATOM 1155 O O . TYR B 1 30 ? -7.125 10.023 -7.137 1 71.19 30 TYR B O 1
ATOM 1163 N N . VAL B 1 31 ? -7.941 8.203 -8.18 1 75.25 31 VAL B N 1
ATOM 1164 C CA . VAL B 1 31 ? -9.25 8.375 -7.555 1 75.25 31 VAL B CA 1
ATOM 1165 C C . VAL B 1 31 ? -9.391 7.41 -6.379 1 75.25 31 VAL B C 1
ATOM 1167 O O . VAL B 1 31 ? -9.578 6.207 -6.574 1 75.25 31 VAL B O 1
ATOM 1170 N N . LEU B 1 32 ? -9.211 7.934 -5.176 1 81.62 32 LEU B N 1
ATOM 1171 C CA . LEU B 1 32 ? -9.234 7.113 -3.969 1 81.62 32 LEU B CA 1
ATOM 1172 C C . LEU B 1 32 ? -10.445 7.453 -3.107 1 81.62 32 LEU B C 1
ATOM 1174 O O . LEU B 1 32 ? -10.312 7.68 -1.903 1 81.62 32 LEU B O 1
ATOM 1178 N N . GLY B 1 33 ? -11.602 7.461 -3.828 1 82.81 33 GLY B N 1
ATOM 1179 C CA . GLY B 1 33 ? -12.828 7.895 -3.178 1 82.81 33 GLY B CA 1
ATOM 1180 C C . GLY B 1 33 ? -13.289 6.953 -2.08 1 82.81 33 GLY B C 1
ATOM 1181 O O . GLY B 1 33 ? -14.078 7.34 -1.216 1 82.81 33 GLY B O 1
ATOM 1182 N N . LYS B 1 34 ? -12.812 5.762 -2.104 1 88.62 34 LYS B N 1
ATOM 1183 C CA . LYS B 1 34 ? -13.273 4.785 -1.121 1 88.62 34 LYS B CA 1
ATOM 1184 C C . LYS B 1 34 ? -12.188 4.48 -0.094 1 88.62 34 LYS B C 1
ATOM 1186 O O . LYS B 1 34 ? -12.375 3.627 0.776 1 88.62 34 LYS B O 1
ATOM 1191 N N . LEU B 1 35 ? -11.141 5.184 -0.174 1 92 35 LEU B N 1
ATOM 1192 C CA . LEU B 1 35 ? -10.023 4.918 0.729 1 92 35 LEU B CA 1
ATOM 1193 C C . LEU B 1 35 ? -10.391 5.289 2.164 1 92 35 LEU B C 1
ATOM 1195 O O . LEU B 1 35 ? -10.773 6.43 2.436 1 92 35 LEU B O 1
ATOM 1199 N N . GLU B 1 36 ? -10.211 4.312 3.07 1 96.19 36 GLU B N 1
ATOM 1200 C CA . GLU B 1 36 ? -10.586 4.527 4.465 1 96.19 36 GLU B CA 1
ATOM 1201 C C . GLU B 1 36 ? -9.359 4.582 5.367 1 96.19 36 GLU B C 1
ATOM 1203 O O . GLU B 1 36 ? -9.398 5.184 6.441 1 96.19 36 GLU B O 1
ATOM 1208 N N . LEU B 1 37 ? -8.336 3.867 4.961 1 97.19 37 LEU B N 1
ATOM 1209 C CA . LEU B 1 37 ? -7.105 3.82 5.738 1 97.19 37 LEU B CA 1
ATOM 1210 C C . LEU B 1 37 ? -5.898 4.133 4.863 1 97.19 37 LEU B C 1
ATOM 1212 O O . LEU B 1 37 ? -5.727 3.533 3.797 1 97.19 37 LEU B O 1
ATOM 1216 N N . LEU B 1 38 ? -5.113 5.133 5.281 1 95.19 38 LEU B N 1
ATOM 1217 C CA . LEU B 1 38 ? -3.869 5.473 4.605 1 95.19 38 LEU B CA 1
ATOM 1218 C C . LEU B 1 38 ? -2.705 5.508 5.59 1 95.19 38 LEU B C 1
ATOM 1220 O O . LEU B 1 38 ? -2.781 6.172 6.625 1 95.19 38 LEU B O 1
ATOM 1224 N N . ASP B 1 39 ? -1.705 4.75 5.336 1 97.06 39 ASP B N 1
ATOM 1225 C CA . ASP B 1 39 ? -0.499 4.738 6.156 1 97.06 39 ASP B CA 1
ATOM 1226 C C . ASP B 1 39 ? 0.69 5.32 5.398 1 97.06 39 ASP B C 1
ATOM 1228 O O . ASP B 1 39 ? 1.136 4.75 4.398 1 97.06 39 ASP B O 1
ATOM 1232 N N . LEU B 1 40 ? 1.177 6.438 5.812 1 94.94 40 LEU B N 1
ATOM 1233 C CA . LEU B 1 40 ? 2.35 7.086 5.23 1 94.94 40 LEU B CA 1
ATOM 1234 C C . LEU B 1 40 ? 3.512 7.09 6.219 1 94.94 40 LEU B C 1
ATOM 1236 O O . LEU B 1 40 ? 4.496 7.809 6.02 1 94.94 40 LEU B O 1
ATOM 1240 N N . SER B 1 41 ? 3.408 6.258 7.215 1 95.69 41 SER B N 1
ATOM 1241 C CA . SER B 1 41 ? 4.363 6.312 8.312 1 95.69 41 SER B CA 1
ATOM 1242 C C . SER B 1 41 ? 5.773 5.969 7.84 1 95.69 41 SER B C 1
ATOM 1244 O O . SER B 1 41 ? 5.941 5.215 6.879 1 95.69 41 SER B O 1
ATOM 1246 N N . TYR B 1 42 ? 6.793 6.562 8.5 1 95.12 42 TYR B N 1
ATOM 1247 C CA . TYR B 1 42 ? 8.219 6.352 8.273 1 95.12 42 TYR B CA 1
ATOM 1248 C C . TYR B 1 42 ? 8.594 6.652 6.828 1 95.12 42 TYR B C 1
ATOM 1250 O O . TYR B 1 42 ? 9.25 5.844 6.168 1 95.12 42 TYR B O 1
ATOM 1258 N N . ASN B 1 43 ? 8.125 7.703 6.344 1 93.56 43 ASN B N 1
ATOM 1259 C CA . ASN B 1 43 ? 8.555 8.406 5.141 1 93.56 43 ASN B CA 1
ATOM 1260 C C . ASN B 1 43 ? 9.195 9.75 5.48 1 93.56 43 ASN B C 1
ATOM 1262 O O . ASN B 1 43 ? 9.445 10.047 6.648 1 93.56 43 ASN B O 1
ATOM 1266 N N . SER B 1 44 ? 9.578 10.477 4.422 1 91.06 44 SER B N 1
ATOM 1267 C CA . SER B 1 44 ? 10.25 11.742 4.691 1 91.06 44 SER B CA 1
ATOM 1268 C C . SER B 1 44 ? 9.555 12.898 3.977 1 91.06 44 SER B C 1
ATOM 1270 O O . SER B 1 44 ? 9.906 13.234 2.844 1 91.06 44 SER B O 1
ATOM 1272 N N . PHE B 1 45 ? 8.656 13.586 4.582 1 90.06 45 PHE B N 1
ATOM 1273 C CA . PHE B 1 45 ? 7.891 14.664 3.973 1 90.06 45 PHE B CA 1
ATOM 1274 C C . PHE B 1 45 ? 8.516 16.016 4.285 1 90.06 45 PHE B C 1
ATOM 1276 O O . PHE B 1 45 ? 7.875 17.062 4.109 1 90.06 45 PHE B O 1
ATOM 1283 N N . ASN B 1 46 ? 9.648 16.062 4.641 1 86 46 ASN B N 1
ATOM 1284 C CA . ASN B 1 46 ? 10.477 17.266 4.805 1 86 46 ASN B CA 1
ATOM 1285 C C . ASN B 1 46 ? 9.789 18.297 5.68 1 86 46 ASN B C 1
ATOM 1287 O O . ASN B 1 46 ? 9.789 19.484 5.355 1 86 46 ASN B O 1
ATOM 1291 N N . GLY B 1 47 ? 9.102 17.922 6.633 1 84.81 47 GLY B N 1
ATOM 1292 C CA . GLY B 1 47 ? 8.594 18.844 7.641 1 84.81 47 GLY B CA 1
ATOM 1293 C C . GLY B 1 47 ? 7.219 19.391 7.312 1 84.81 47 GLY B C 1
ATOM 1294 O O . GLY B 1 47 ? 6.672 20.203 8.07 1 84.81 47 GLY B O 1
ATOM 1295 N N . ILE B 1 48 ? 6.641 19.016 6.207 1 83.56 48 ILE B N 1
ATOM 1296 C CA . ILE B 1 48 ? 5.375 19.609 5.777 1 83.56 48 ILE B CA 1
ATOM 1297 C C . ILE B 1 48 ? 4.281 18.547 5.801 1 83.56 48 ILE B C 1
ATOM 1299 O O . ILE B 1 48 ? 4.52 17.391 5.418 1 83.56 48 ILE B O 1
ATOM 1303 N N . ILE B 1 49 ? 3.162 18.969 6.238 1 84 49 ILE B N 1
ATOM 1304 C CA . ILE B 1 49 ? 2.004 18.078 6.219 1 84 49 ILE B CA 1
ATOM 1305 C C . ILE B 1 49 ? 1.508 17.906 4.785 1 84 49 ILE B C 1
ATOM 1307 O O . ILE B 1 49 ? 1.363 18.891 4.051 1 84 49 ILE B O 1
ATOM 1311 N N . PRO B 1 50 ? 1.347 16.641 4.422 1 84.94 50 PRO B N 1
ATOM 1312 C CA . PRO B 1 50 ? 0.836 16.438 3.064 1 84.94 50 PRO B CA 1
ATOM 1313 C C . PRO B 1 50 ? -0.616 16.875 2.906 1 84.94 50 PRO B C 1
ATOM 1315 O O . PRO B 1 50 ? -1.392 16.812 3.863 1 84.94 50 PRO B O 1
ATOM 1318 N N . SER B 1 51 ? -0.898 17.438 1.664 1 83.12 51 SER B N 1
ATOM 1319 C CA . SER B 1 51 ? -2.275 17.797 1.354 1 83.12 51 SER B CA 1
ATOM 1320 C C . SER B 1 51 ? -3.115 16.562 1.031 1 83.12 51 SER B C 1
ATOM 1322 O O . SER B 1 51 ? -2.932 15.945 -0.014 1 83.12 51 SER B O 1
ATOM 1324 N N . LEU B 1 52 ? -4.074 16.203 1.968 1 88.88 52 LEU B N 1
ATOM 1325 C CA . LEU B 1 52 ? -4.844 14.977 1.84 1 88.88 52 LEU B CA 1
ATOM 1326 C C . LEU B 1 52 ? -6.34 15.266 1.819 1 88.88 52 LEU B C 1
ATOM 1328 O O . LEU B 1 52 ? -7.156 14.359 1.978 1 88.88 52 LEU B O 1
ATOM 1332 N N . GLY B 1 53 ? -6.672 16.547 1.581 1 84.81 53 GLY B N 1
ATOM 1333 C CA . GLY B 1 53 ? -8.055 17 1.653 1 84.81 53 GLY B CA 1
ATOM 1334 C C . GLY B 1 53 ? -8.953 16.328 0.623 1 84.81 53 GLY B C 1
ATOM 1335 O O . GLY B 1 53 ? -10.172 16.297 0.785 1 84.81 53 GLY B O 1
ATOM 1336 N N . PHE B 1 54 ? -8.414 15.75 -0.365 1 83.62 54 PHE B N 1
ATOM 1337 C CA . PHE B 1 54 ? -9.18 15.117 -1.433 1 83.62 54 PHE B CA 1
ATOM 1338 C C . PHE B 1 54 ? -9.633 13.719 -1.022 1 83.62 54 PHE B C 1
ATOM 1340 O O . PHE B 1 54 ? -10.484 13.117 -1.686 1 83.62 54 PHE B O 1
ATOM 1347 N N . LEU B 1 55 ? -9.133 13.211 0.09 1 89.69 55 LEU B N 1
ATOM 1348 C CA . LEU B 1 55 ? -9.516 11.891 0.58 1 89.69 55 LEU B CA 1
ATOM 1349 C C . LEU B 1 55 ? -10.711 11.984 1.524 1 89.69 55 LEU B C 1
ATOM 1351 O O . LEU B 1 55 ? -10.57 11.789 2.734 1 89.69 55 LEU B O 1
ATOM 1355 N N . SER B 1 56 ? -11.906 12.117 0.908 1 88.31 56 SER B N 1
ATOM 1356 C CA . SER B 1 56 ? -13.109 12.461 1.663 1 88.31 56 SER B CA 1
ATOM 1357 C C . SER B 1 56 ? -13.617 11.273 2.471 1 88.31 56 SER B C 1
ATOM 1359 O O . SER B 1 56 ? -14.359 11.445 3.438 1 88.31 56 SER B O 1
ATOM 1361 N N . SER B 1 57 ? -13.219 10.094 2.123 1 92.38 57 SER B N 1
ATOM 1362 C CA . SER B 1 57 ? -13.719 8.914 2.818 1 92.38 57 SER B CA 1
ATOM 1363 C C . SER B 1 57 ? -12.711 8.406 3.85 1 92.38 57 SER B C 1
ATOM 1365 O O . SER B 1 57 ? -12.977 7.434 4.559 1 92.38 57 SER B O 1
ATOM 1367 N N . LEU B 1 58 ? -11.617 9.031 4.047 1 94.5 58 LEU B N 1
ATOM 1368 C CA . LEU B 1 58 ? -10.539 8.555 4.898 1 94.5 58 LEU B CA 1
ATOM 1369 C C . LEU B 1 58 ? -10.938 8.609 6.371 1 94.5 58 LEU B C 1
ATOM 1371 O O . LEU B 1 58 ? -11.383 9.648 6.859 1 94.5 58 LEU B O 1
ATOM 1375 N N . LYS B 1 59 ? -10.766 7.496 7.035 1 96.19 59 LYS B N 1
ATOM 1376 C CA . LYS B 1 59 ? -11.117 7.414 8.453 1 96.19 59 LYS B CA 1
ATOM 1377 C C . LYS B 1 59 ? -9.867 7.398 9.328 1 96.19 59 LYS B C 1
ATOM 1379 O O . LYS B 1 59 ? -9.859 7.969 10.422 1 96.19 59 LYS B O 1
ATOM 1384 N N . THR B 1 60 ? -8.875 6.688 8.859 1 96.56 60 THR B N 1
ATOM 1385 C CA . THR B 1 60 ? -7.641 6.539 9.625 1 96.56 60 THR B CA 1
ATOM 1386 C C . THR B 1 60 ? -6.434 6.973 8.797 1 96.56 60 THR B C 1
ATOM 1388 O O . THR B 1 60 ? -6.262 6.523 7.66 1 96.56 60 THR B O 1
ATOM 1391 N N . LEU B 1 61 ? -5.629 7.891 9.406 1 95.06 61 LEU B N 1
ATOM 1392 C CA . LEU B 1 61 ? -4.43 8.406 8.758 1 95.06 61 LEU B CA 1
ATOM 1393 C C . LEU B 1 61 ? -3.213 8.25 9.664 1 95.06 61 LEU B C 1
ATOM 1395 O O . LEU B 1 61 ? -3.188 8.781 10.781 1 95.06 61 LEU B O 1
ATOM 1399 N N . ASN B 1 62 ? -2.244 7.52 9.195 1 96.69 62 ASN B N 1
ATOM 1400 C CA . ASN B 1 62 ? -1.011 7.332 9.953 1 96.69 62 ASN B CA 1
ATOM 1401 C C . ASN B 1 62 ? 0.133 8.156 9.375 1 96.69 62 ASN B C 1
ATOM 1403 O O . ASN B 1 62 ? 0.595 7.895 8.266 1 96.69 62 ASN B O 1
ATOM 1407 N N . LEU B 1 63 ? 0.581 9.156 10.102 1 94.69 63 LEU B N 1
ATOM 1408 C CA . LEU B 1 63 ? 1.692 10.023 9.727 1 94.69 63 LEU B CA 1
ATOM 1409 C C . LEU B 1 63 ? 2.832 9.914 10.734 1 94.69 63 LEU B C 1
ATOM 1411 O O . LEU B 1 63 ? 3.576 10.875 10.938 1 94.69 63 LEU B O 1
ATOM 1415 N N . GLN B 1 64 ? 2.896 8.766 11.336 1 94.94 64 GLN B N 1
ATOM 1416 C CA . GLN B 1 64 ? 3.949 8.523 12.32 1 94.94 64 GLN B CA 1
ATOM 1417 C C . GLN B 1 64 ? 5.332 8.625 11.68 1 94.94 64 GLN B C 1
ATOM 1419 O O . GLN B 1 64 ? 5.578 8.047 10.617 1 94.94 64 GLN B O 1
ATOM 1424 N N . GLY B 1 65 ? 6.199 9.391 12.25 1 94.62 65 GLY B N 1
ATOM 1425 C CA . GLY B 1 65 ? 7.605 9.398 11.883 1 94.62 65 GLY B CA 1
ATOM 1426 C C . GLY B 1 65 ? 7.84 9.859 10.453 1 94.62 65 GLY B C 1
ATOM 1427 O O . GLY B 1 65 ? 8.625 9.242 9.727 1 94.62 65 GLY B O 1
ATOM 1428 N N . ILE B 1 66 ? 7.199 10.938 10.055 1 93.56 66 ILE B N 1
ATOM 1429 C CA . ILE B 1 66 ? 7.418 11.375 8.688 1 93.56 66 ILE B CA 1
ATOM 1430 C C . ILE B 1 66 ? 8.164 12.711 8.688 1 93.56 66 ILE B C 1
ATOM 1432 O O . ILE B 1 66 ? 8.102 13.461 7.715 1 93.56 66 ILE B O 1
ATOM 1436 N N . ASN B 1 67 ? 8.758 13.047 9.906 1 93.06 67 ASN B N 1
ATOM 1437 C CA . ASN B 1 67 ? 9.648 14.188 10.078 1 93.06 67 ASN B CA 1
ATOM 1438 C C . ASN B 1 67 ? 8.898 15.508 9.977 1 93.06 67 ASN B C 1
ATOM 1440 O O . ASN B 1 67 ? 9.391 16.469 9.375 1 93.06 67 ASN B O 1
ATOM 1444 N N . LEU B 1 68 ? 7.691 15.5 10.445 1 91.44 68 LEU B N 1
ATOM 1445 C CA . LEU B 1 68 ? 6.977 16.766 10.562 1 91.44 68 LEU B CA 1
ATOM 1446 C C . LEU B 1 68 ? 7.629 17.656 11.609 1 91.44 68 LEU B C 1
ATOM 1448 O O . LEU B 1 68 ? 8.211 17.172 12.578 1 91.44 68 LEU B O 1
ATOM 1452 N N . ASN B 1 69 ? 7.578 18.922 11.312 1 89.62 69 ASN B N 1
ATOM 1453 C CA . ASN B 1 69 ? 8.141 19.875 12.266 1 89.62 69 ASN B CA 1
ATOM 1454 C C . ASN B 1 69 ? 7.266 21.109 12.406 1 89.62 69 ASN B C 1
ATOM 1456 O O . ASN B 1 69 ? 6.352 21.328 11.602 1 89.62 69 ASN B O 1
ATOM 1460 N N . GLY B 1 70 ? 7.441 21.828 13.523 1 88.62 70 GLY B N 1
ATOM 1461 C CA . GLY B 1 70 ? 6.746 23.078 13.766 1 88.62 70 GLY B CA 1
ATOM 1462 C C . GLY B 1 70 ? 5.34 22.891 14.305 1 88.62 70 GLY B C 1
ATOM 1463 O O . GLY B 1 70 ? 5.094 21.984 15.094 1 88.62 70 GLY B O 1
ATOM 1464 N N . SER B 1 71 ? 4.512 23.891 14.008 1 86.19 71 SER B N 1
ATOM 1465 C CA . SER B 1 71 ? 3.141 23.844 14.5 1 86.19 71 SER B CA 1
ATOM 1466 C C . SER B 1 71 ? 2.201 23.234 13.469 1 86.19 71 SER B C 1
ATOM 1468 O O . SER B 1 71 ? 2.273 23.562 12.281 1 86.19 71 SER B O 1
ATOM 1470 N N . ILE B 1 72 ? 1.492 22.25 13.922 1 83.56 72 ILE B N 1
ATOM 1471 C CA . ILE B 1 72 ? 0.529 21.594 13.031 1 83.56 72 ILE B CA 1
ATOM 1472 C C . ILE B 1 72 ? -0.879 22.094 13.352 1 83.56 72 ILE B C 1
ATOM 1474 O O . ILE B 1 72 ? -1.271 22.172 14.516 1 83.56 72 ILE B O 1
ATOM 1478 N N . ASP B 1 73 ? -1.555 22.562 12.32 1 81.88 73 ASP B N 1
ATOM 1479 C CA . ASP B 1 73 ? -2.959 22.953 12.438 1 81.88 73 ASP B CA 1
ATOM 1480 C C . ASP B 1 73 ? -3.875 21.828 11.961 1 81.88 73 ASP B C 1
ATOM 1482 O O . ASP B 1 73 ? -3.957 21.547 10.766 1 81.88 73 ASP B O 1
ATOM 1486 N N . ILE B 1 74 ? -4.602 21.203 12.891 1 79.12 74 ILE B N 1
ATOM 1487 C CA . ILE B 1 74 ? -5.484 20.078 12.578 1 79.12 74 ILE B CA 1
ATOM 1488 C C . ILE B 1 74 ? -6.633 20.562 11.695 1 79.12 74 ILE B C 1
ATOM 1490 O O . ILE B 1 74 ? -7.254 19.766 10.984 1 79.12 74 ILE B O 1
ATOM 1494 N N . GLY B 1 75 ? -6.863 21.844 11.727 1 76.81 75 GLY B N 1
ATOM 1495 C CA . GLY B 1 75 ? -7.859 22.406 10.836 1 76.81 75 GLY B CA 1
ATOM 1496 C C . GLY B 1 75 ? -7.578 22.141 9.367 1 76.81 75 GLY B C 1
ATOM 1497 O O . GLY B 1 75 ? -8.492 22.172 8.539 1 76.81 75 GLY B O 1
ATOM 1498 N N . GLU B 1 76 ? -6.34 21.891 9.07 1 75.62 76 GLU B N 1
ATOM 1499 C CA . GLU B 1 76 ? -5.953 21.562 7.703 1 75.62 76 GLU B CA 1
ATOM 1500 C C . GLU B 1 76 ? -6.598 20.25 7.246 1 75.62 76 GLU B C 1
ATOM 1502 O O . GLU B 1 76 ? -6.75 20.016 6.043 1 75.62 76 GLU B O 1
ATOM 1507 N N . PHE B 1 77 ? -7.102 19.453 8.211 1 79.56 77 PHE B N 1
ATOM 1508 C CA . PHE B 1 77 ? -7.707 18.172 7.891 1 79.56 77 PHE B CA 1
ATOM 1509 C C . PHE B 1 77 ? -9.227 18.25 7.945 1 79.56 77 PHE B C 1
ATOM 1511 O O . PHE B 1 77 ? -9.914 17.234 7.848 1 79.56 77 PHE B O 1
ATOM 1518 N N . HIS B 1 78 ? -9.711 19.484 8.07 1 75.88 78 HIS B N 1
ATOM 1519 C CA . HIS B 1 78 ? -11.148 19.688 8.211 1 75.88 78 HIS B CA 1
ATOM 1520 C C . HIS B 1 78 ? -11.898 19.234 6.965 1 75.88 78 HIS B C 1
ATOM 1522 O O . HIS B 1 78 ? -13.07 18.859 7.043 1 75.88 78 HIS B O 1
ATOM 1528 N N . ASN B 1 79 ? -11.242 19.266 5.863 1 79.75 79 ASN B N 1
ATOM 1529 C CA . ASN B 1 79 ? -11.883 18.844 4.625 1 79.75 79 ASN B CA 1
ATOM 1530 C C . ASN B 1 79 ? -11.961 17.328 4.527 1 79.75 79 ASN B C 1
ATOM 1532 O O . ASN B 1 79 ? -12.609 16.797 3.623 1 79.75 79 ASN B O 1
ATOM 1536 N N . MET B 1 80 ? -11.336 16.672 5.457 1 86.19 80 MET B N 1
ATOM 1537 C CA . MET B 1 80 ? -11.445 15.227 5.535 1 86.19 80 MET B CA 1
ATOM 1538 C C . MET B 1 80 ? -12.562 14.812 6.488 1 86.19 80 MET B C 1
ATOM 1540 O O . MET B 1 80 ? -12.297 14.352 7.602 1 86.19 80 MET B O 1
ATOM 1544 N N . SER B 1 81 ? -13.82 14.898 5.988 1 85.5 81 SER B N 1
ATOM 1545 C CA . SER B 1 81 ? -15.039 14.867 6.793 1 85.5 81 SER B CA 1
ATOM 1546 C C . SER B 1 81 ? -15.203 13.523 7.492 1 85.5 81 SER B C 1
ATOM 1548 O O . SER B 1 81 ? -15.898 13.43 8.508 1 85.5 81 SER B O 1
ATOM 1550 N N . SER B 1 82 ? -14.555 12.5 7.027 1 92.25 82 SER B N 1
ATOM 1551 C CA . SER B 1 82 ? -14.758 11.18 7.613 1 92.25 82 SER B CA 1
ATOM 1552 C C . SER B 1 82 ? -13.602 10.805 8.539 1 92.25 82 SER B C 1
ATOM 1554 O O . SER B 1 82 ? -13.633 9.75 9.18 1 92.25 82 SER B O 1
ATOM 1556 N N . LEU B 1 83 ? -12.602 11.633 8.688 1 92.31 83 LEU B N 1
ATOM 1557 C CA . LEU B 1 83 ? -11.414 11.305 9.453 1 92.31 83 LEU B CA 1
ATOM 1558 C C . LEU B 1 83 ? -11.75 11.125 10.93 1 92.31 83 LEU B C 1
ATOM 1560 O O . LEU B 1 83 ? -12.367 12 11.539 1 92.31 83 LEU B O 1
ATOM 1564 N N . GLU B 1 84 ? -11.328 9.992 11.422 1 91.88 84 GLU B N 1
ATOM 1565 C CA . GLU B 1 84 ? -11.609 9.672 12.82 1 91.88 84 GLU B CA 1
ATOM 1566 C C . GLU B 1 84 ? -10.328 9.625 13.641 1 91.88 84 GLU B C 1
ATOM 1568 O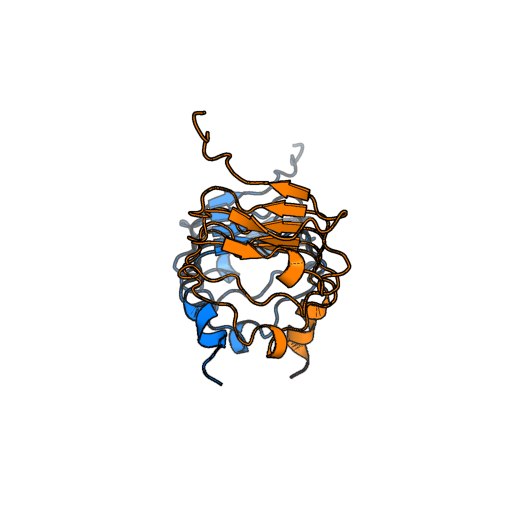 O . GLU B 1 84 ? -10.328 9.977 14.828 1 91.88 84 GLU B O 1
ATOM 1573 N N . GLU B 1 85 ? -9.273 9.141 13.055 1 93.25 85 GLU B N 1
ATOM 1574 C CA . GLU B 1 85 ? -8.031 8.945 13.781 1 93.25 85 GLU B CA 1
ATOM 1575 C C . GLU B 1 85 ? -6.824 9.367 12.945 1 93.25 85 GLU B C 1
ATOM 1577 O O . GLU B 1 85 ? -6.785 9.117 11.742 1 93.25 85 GLU B O 1
ATOM 1582 N N . MET B 1 86 ? -5.844 9.992 13.68 1 92.25 86 MET B N 1
ATOM 1583 C CA . MET B 1 86 ? -4.578 10.383 13.062 1 92.25 86 MET B CA 1
ATOM 1584 C C . MET B 1 86 ? -3.41 10.141 14.016 1 92.25 86 MET B C 1
ATOM 1586 O O . MET B 1 86 ? -3.518 10.398 15.211 1 92.25 86 MET B O 1
ATOM 1590 N N . ASP B 1 87 ? -2.377 9.602 13.461 1 94.06 87 ASP B N 1
ATOM 1591 C CA . ASP B 1 87 ? -1.17 9.391 14.25 1 94.06 87 ASP B CA 1
ATOM 1592 C C . ASP B 1 87 ? -0.058 10.344 13.82 1 94.06 87 ASP B C 1
ATOM 1594 O O . ASP B 1 87 ? 0.407 10.289 12.68 1 94.06 87 ASP B O 1
ATOM 1598 N N . LEU B 1 88 ? 0.403 11.18 14.672 1 92.5 88 LEU B N 1
ATOM 1599 C CA . LEU B 1 88 ? 1.456 12.156 14.406 1 92.5 88 LEU B CA 1
ATOM 1600 C C . LEU B 1 88 ? 2.684 11.875 15.273 1 92.5 88 LEU B C 1
ATOM 1602 O O . LEU B 1 88 ? 3.588 12.711 15.359 1 92.5 88 LEU B O 1
ATOM 1606 N N . SER B 1 89 ? 2.727 10.703 15.867 1 92.44 89 SER B N 1
ATOM 1607 C CA . SER B 1 89 ? 3.816 10.383 16.781 1 92.44 89 SER B CA 1
ATOM 1608 C C . SER B 1 89 ? 5.152 10.32 16.062 1 92.44 89 SER B C 1
ATOM 1610 O O . SER B 1 89 ? 5.191 10.258 14.828 1 92.44 89 SER B O 1
ATOM 1612 N N . ASP B 1 90 ? 6.27 10.477 16.828 1 93.88 90 ASP B N 1
ATOM 1613 C CA . ASP B 1 90 ? 7.633 10.336 16.328 1 93.88 90 ASP B CA 1
ATOM 1614 C C . ASP B 1 90 ? 7.945 11.414 15.289 1 93.88 90 ASP B C 1
ATOM 1616 O O . ASP B 1 90 ? 8.555 11.133 14.25 1 93.88 90 ASP B O 1
ATOM 1620 N N . ASN B 1 91 ? 7.367 12.5 15.469 1 94.06 91 ASN B N 1
ATOM 1621 C CA . ASN B 1 91 ? 7.672 13.711 14.711 1 94.06 91 ASN B CA 1
ATOM 1622 C C . ASN B 1 91 ? 8.234 14.805 15.617 1 94.06 91 ASN B C 1
ATOM 1624 O O . ASN B 1 91 ? 8.586 14.547 16.766 1 94.06 91 ASN B O 1
ATOM 1628 N N . HIS B 1 92 ? 8.578 15.938 14.93 1 91.25 92 HIS B N 1
ATOM 1629 C CA . HIS B 1 92 ? 9.125 17.062 15.664 1 91.25 92 HIS B CA 1
ATOM 1630 C C . HIS B 1 92 ? 8.125 18.219 15.727 1 91.25 92 HIS B C 1
ATOM 1632 O O . HIS B 1 92 ? 8.453 19.344 15.352 1 91.25 92 HIS B O 1
ATOM 1638 N N . ILE B 1 93 ? 7.008 17.906 16.297 1 87.81 93 ILE B N 1
ATOM 1639 C CA . ILE B 1 93 ? 5.926 18.875 16.328 1 87.81 93 ILE B CA 1
ATOM 1640 C C . ILE B 1 93 ? 5.988 19.688 17.625 1 87.81 93 ILE B C 1
ATOM 1642 O O . ILE B 1 93 ? 6.051 19.125 18.703 1 87.81 93 ILE B O 1
ATOM 1646 N N . ASP B 1 94 ? 5.996 20.984 17.531 1 87.5 94 ASP B N 1
ATOM 1647 C CA . ASP B 1 94 ? 6.066 21.891 18.688 1 87.5 94 ASP B CA 1
ATOM 1648 C C . ASP B 1 94 ? 4.688 22.094 19.312 1 87.5 94 ASP B C 1
ATOM 1650 O O . ASP B 1 94 ? 4.562 22.172 20.531 1 87.5 94 ASP B O 1
ATOM 1654 N N . ASN B 1 95 ? 3.766 22.266 18.438 1 84.19 95 ASN B N 1
ATOM 1655 C CA . ASN B 1 95 ? 2.41 22.562 18.906 1 84.19 95 ASN B CA 1
ATOM 1656 C C . ASN B 1 95 ? 1.365 22.094 17.891 1 84.19 95 ASN B C 1
ATOM 1658 O O . ASN B 1 95 ? 1.604 22.125 16.688 1 84.19 95 ASN B O 1
ATOM 1662 N N . ILE B 1 96 ? 0.325 21.531 18.391 1 82.38 96 ILE B N 1
ATOM 1663 C CA . ILE B 1 96 ? -0.831 21.172 17.578 1 82.38 96 ILE B CA 1
ATOM 1664 C C . ILE B 1 96 ? -1.981 22.125 17.859 1 82.38 96 ILE B C 1
ATOM 1666 O O . ILE B 1 96 ? -2.379 22.312 19.016 1 82.38 96 ILE B O 1
ATOM 1670 N N . LYS B 1 97 ? -2.273 22.812 16.828 1 79.12 97 LYS B N 1
ATOM 1671 C CA . LYS B 1 97 ? -3.379 23.766 16.953 1 79.12 97 LYS B CA 1
ATOM 1672 C C . LYS B 1 97 ? -4.656 23.203 16.344 1 79.12 97 LYS B C 1
ATOM 1674 O O . LYS B 1 97 ? -4.602 22.406 15.398 1 79.12 97 LYS B O 1
ATOM 1679 N N . GLY B 1 98 ? -5.805 23.703 16.781 1 71.25 98 GLY B N 1
ATOM 1680 C CA . GLY B 1 98 ? -7.09 23.422 16.156 1 71.25 98 GLY B CA 1
ATOM 1681 C C . GLY B 1 98 ? -7.738 22.141 16.688 1 71.25 98 GLY B C 1
ATOM 1682 O O . GLY B 1 98 ? -7.07 21.312 17.297 1 71.25 98 GLY B O 1
ATOM 1683 N N . ASN B 1 99 ? -8.523 21.906 17.75 1 57.38 99 ASN B N 1
ATOM 1684 C CA . ASN B 1 99 ? -9.211 20.703 18.219 1 57.38 99 ASN B CA 1
ATOM 1685 C C . ASN B 1 99 ? -10.422 20.375 17.344 1 57.38 99 ASN B C 1
ATOM 1687 O O . ASN B 1 99 ? -11.328 21.203 17.188 1 57.38 99 ASN B O 1
ATOM 1691 N N . ASP B 1 100 ? -10.172 19.969 16.219 1 56.09 100 ASP B N 1
ATOM 1692 C CA . ASP B 1 100 ? -11.461 19.531 15.688 1 56.09 100 ASP B CA 1
ATOM 1693 C C . ASP B 1 100 ? -12.039 18.391 16.516 1 56.09 100 ASP B C 1
ATOM 1695 O O . ASP B 1 100 ? -11.352 17.391 16.766 1 56.09 100 ASP B O 1
ATOM 1699 N N . GLU B 1 101 ? -13.094 18.641 17.406 1 62.97 101 GLU B N 1
ATOM 1700 C CA . GLU B 1 101 ? -13.891 17.828 18.328 1 62.97 101 GLU B CA 1
ATOM 1701 C C . GLU B 1 101 ? -14.156 16.438 17.766 1 62.97 101 GLU B C 1
ATOM 1703 O O . GLU B 1 101 ? -14.328 15.477 18.516 1 62.97 101 GLU B O 1
ATOM 1708 N N . GLY B 1 102 ? -13.461 16.062 16.75 1 77.12 102 GLY B N 1
ATOM 1709 C CA . GLY B 1 102 ? -13.953 14.766 16.312 1 77.12 102 GLY B CA 1
ATOM 1710 C C . GLY B 1 102 ? -12.852 13.836 15.852 1 77.12 102 GLY B C 1
ATOM 1711 O O . GLY B 1 102 ? -13.062 12.625 15.742 1 77.12 102 GLY B O 1
ATOM 1712 N N . VAL B 1 103 ? -11.641 14.359 15.758 1 82.31 103 VAL B N 1
ATOM 1713 C CA . VAL B 1 103 ? -10.594 13.461 15.281 1 82.31 103 VAL B CA 1
ATOM 1714 C C . VAL B 1 103 ? -9.641 13.133 16.422 1 82.31 103 VAL B C 1
ATOM 1716 O O . VAL B 1 103 ? -9.133 14.031 17.094 1 82.31 103 VAL B O 1
ATOM 1719 N N . ARG B 1 104 ? -9.43 11.781 16.719 1 86.56 104 ARG B N 1
ATOM 1720 C CA . ARG B 1 104 ? -8.445 11.336 17.703 1 86.56 104 ARG B CA 1
ATOM 1721 C C . ARG B 1 104 ? -7.027 11.445 17.141 1 86.56 104 ARG B C 1
ATOM 1723 O O . ARG B 1 104 ? -6.73 10.906 16.078 1 86.56 104 ARG B O 1
ATOM 1730 N N . VAL B 1 105 ? -6.215 12.203 17.875 1 87.81 105 VAL B N 1
ATOM 1731 C CA . VAL B 1 105 ? -4.844 12.422 17.422 1 87.81 105 VAL B CA 1
ATOM 1732 C C . VAL B 1 105 ? -3.869 11.758 18.391 1 87.81 105 VAL B C 1
ATOM 1734 O O . VAL B 1 105 ? -3.881 12.055 19.578 1 87.81 105 VAL B O 1
ATOM 1737 N N . ALA B 1 106 ? -3.125 10.742 17.906 1 82.38 106 ALA B N 1
ATOM 1738 C CA . ALA B 1 106 ? -2.014 10.188 18.672 1 82.38 106 ALA B CA 1
ATOM 1739 C C . ALA B 1 106 ? -0.736 10.992 18.453 1 82.38 106 ALA B C 1
ATOM 1741 O O . ALA B 1 106 ? -0.391 11.312 17.312 1 82.38 106 ALA B O 1
ATOM 1742 N N . GLU B 1 107 ? -0.078 11.461 19.469 1 76.62 107 GLU B N 1
ATOM 1743 C CA . GLU B 1 107 ? 1.176 12.203 19.391 1 76.62 107 GLU B CA 1
ATOM 1744 C C . GLU B 1 107 ? 2.125 11.805 20.516 1 76.62 107 GLU B C 1
ATOM 1746 O O . GLU B 1 107 ? 1.684 11.336 21.562 1 76.62 107 GLU B O 1
ATOM 1751 N N . SER B 1 108 ? 3.34 11.359 20.297 1 60.75 108 SER B N 1
ATOM 1752 C CA . SER B 1 108 ? 4.254 11.164 21.422 1 60.75 108 SER B CA 1
ATOM 1753 C C . SER B 1 108 ? 4.41 12.438 22.234 1 60.75 108 SER B C 1
ATOM 1755 O O . SER B 1 108 ? 4.504 13.531 21.688 1 60.75 108 SER B O 1
ATOM 1757 N N . SER B 1 109 ? 3.746 12.523 23.359 1 50.47 109 SER B N 1
ATOM 1758 C CA . SER B 1 109 ? 3.98 13.547 24.375 1 50.47 109 SER B CA 1
ATOM 1759 C C . SER B 1 109 ? 5.449 13.961 24.406 1 50.47 109 SER B C 1
ATOM 1761 O O . SER B 1 109 ? 6.336 13.117 24.547 1 50.47 109 SER B O 1
ATOM 1763 N N . LEU B 1 110 ? 6.016 14.719 23.688 1 42.25 110 LEU B N 1
ATOM 1764 C CA . LEU B 1 110 ? 7.07 15.414 24.406 1 42.25 110 LEU B CA 1
ATOM 1765 C C . LEU B 1 110 ? 6.66 15.664 25.859 1 42.25 110 LEU B C 1
ATOM 1767 O O . LEU B 1 110 ? 5.516 16.031 26.125 1 42.25 110 LEU B O 1
ATOM 1771 N N . VAL B 1 111 ? 7.062 14.844 26.766 1 37.28 111 VAL B N 1
ATOM 1772 C CA . VAL B 1 111 ? 7.137 15.219 28.172 1 37.28 111 VAL B CA 1
ATOM 1773 C C . VAL B 1 111 ? 7.426 16.719 28.297 1 37.28 111 VAL B C 1
ATOM 1775 O O . VAL B 1 111 ? 8.516 17.172 27.938 1 37.28 111 VAL B O 1
ATOM 1778 N N . VAL B 1 112 ? 6.688 17.609 27.922 1 35.41 112 VAL B N 1
ATOM 1779 C CA . VAL B 1 112 ? 6.879 18.859 28.656 1 35.41 112 VAL B CA 1
ATOM 1780 C C . VAL B 1 112 ? 7.062 18.562 30.141 1 35.41 112 VAL B C 1
ATOM 1782 O O . VAL B 1 112 ? 6.16 18.031 30.797 1 35.41 112 VAL B O 1
ATOM 1785 N N . LEU B 1 113 ? 8.305 18.188 30.578 1 29.08 113 LEU B N 1
ATOM 1786 C CA . LEU B 1 113 ? 8.773 18.469 31.938 1 29.08 113 LEU B CA 1
ATOM 1787 C C . LEU B 1 113 ? 8.281 19.828 32.406 1 29.08 113 LEU B C 1
ATOM 1789 O O . LEU B 1 113 ? 8.602 20.859 31.797 1 29.08 113 LEU B O 1
ATOM 1793 N N . TYR B 1 114 ? 6.965 19.875 32.656 1 26.31 114 TYR B N 1
ATOM 1794 C CA . TYR B 1 114 ? 6.961 20.797 33.781 1 26.31 114 TYR B CA 1
ATOM 1795 C C . TYR B 1 114 ? 7.656 20.172 35 1 26.31 114 TYR B C 1
ATOM 1797 O O . TYR B 1 114 ? 7.602 18.953 35.188 1 26.31 114 TYR B O 1
#

Nearest PDB structures (foldseek):
  4qdh-assembly1_A  TM=8.468E-01  e=8.868E-03  Eptatretus burgeri
  5hzl-assembly1_B  TM=8.826E-01  e=1.833E-02  Listeria monocytogenes EGD-e
  6m04-assembly1_A  TM=7.925E-01  e=2.529E-01  Homo sapiens
  4pbw-assembly1_B  TM=6.637E-01  e=3.344E-01  Gallus gallus
  4pbv-assembly2_B  TM=7.716E-01  e=5.527E-01  Gallus gallus

Organism: Camellia sinensis (NCBI:txid4442)

InterPro domains:
  IPR001611 Leucine-rich repeat [PF00560] (9-21)
  IPR001611 Leucine-rich repeat [PF00560] (34-51)
  IPR001611 Leucine-rich repeat [PF00560] (82-94)
  IPR001611 Leucine-rich repeat [PS51450] (9-30)
  IPR003591 Leucine-rich repeat, typical subtype [SM00369] (7-28)
  IPR003591 Leucine-rich repeat, typical subtype [SM00369] (32-55)
  IPR003591 Leucine-rich repeat, typical subtype [SM00369] (80-103)
  IPR032675 Leucine-rich repeat domain superfamily [G3DSA:3.80.10.10] (1-107)
  IPR052595 Leucine-rich repeat-containing protein 69/Receptor-like [PTHR48057] (4-93)

Radius of gyration: 19.89 Å; Cα contacts (8 Å, |Δi|>4): 531; chains: 2; bounding box: 31×64×54 Å

Sequence (228 aa):
MQEFRNMNNLEELDLSHNLIEDIKGFERQYVLGKLELLDLSYNSFNGIIPSLGFLSSLKTLNLQGINLNGSIDIGEFHNMSSLEEMDLSDNHIDNIKGNDEGVRVAESSLVVLYMQEFRNMNNLEELDLSHNLIEDIKGFERQYVLGKLELLDLSYNSFNGIIPSLGFLSSLKTLNLQGINLNGSIDIGEFHNMSSLEEMDLSDNHIDNIKGNDEGVRVAESSLVVLY

pLDDT: mean 80.74, std 17.0, range [26.09, 97.19]

Foldseek 3Di:
DCPVVVQLQPQEDEPDPDADQACPCVLVVDNPQNHAYYAHAQYANPQDDYQPLNNQNYAEYEHHQRAHAEEAECVSNVSNVNHAEYEHENYHYDYYDDDPVHHHYHYPPPPPPD/DCPVVVLLQPQEDEPDPDADQACPCVLVVDNPQNHAYYEHAQYANPQDDYQPLNNQNYAEYEHHQRAHAEEAECVSNVSNVNYAEYEHENYHYDYYHHPPVGHHYHYPPPPPPD

Secondary structure (DSSP, 8-state):
--GGGGGGG--EEE--SS-----TTHHHH---TT--EEE--S---TB-----TT-TT--EEE-TTS-BEEEEEGGGGTT-TT--EEE--SSEEEEEE---TT-EEE--------/--GGGGGGG--EEE--SS-----TTHHHH---TT--EEE--S---TB-----TT-TT--EEE-TTS-BEEEEEGGGGTT-TT--EEE--SSEEEEEE---TT-EEE--------